Protein AF-A0A4R7T904-F1 (afdb_monomer)

Mean predicted aligned error: 15.88 Å

Solvent-accessible surface area (backbone atoms only — not comparable to full-atom values): 10839 Å² total; per-residue (Å²): 144,83,87,82,83,82,85,79,78,80,78,83,74,77,80,71,80,82,61,86,83,70,67,73,74,55,46,63,63,48,33,49,50,35,42,64,78,40,40,65,62,51,29,49,52,23,39,71,55,37,62,75,86,65,41,71,70,54,36,43,56,48,10,49,54,32,52,70,56,41,67,58,62,68,78,59,37,47,65,64,29,77,80,49,88,47,43,53,61,50,46,52,51,37,25,50,51,46,19,48,52,51,34,50,72,72,47,59,86,82,76,67,96,83,55,71,69,56,56,56,49,52,69,62,50,71,71,74,60,94,82,71,55,81,78,54,92,65,81,78,66,70,71,63,61,59,59,54,55,50,55,54,49,53,53,52,50,53,53,52,50,53,52,52,51,49,52,52,52,51,55,52,54,52,53,59,75,74,106

Organism: NCBI:txid2512212

pLDDT: mean 74.28, std 18.95, range [41.75, 96.19]

Radius of gyration: 29.55 Å; Cα contacts (8 Å, |Δi|>4): 98; chains: 1; bounding box: 54×36×126 Å

Foldseek 3Di:
DDDDDDPPPDDPDPDDDDPPVPLPQQALVQLVVLLVVCVQVLLVLLLVLAQCLCDDVSSLVVSNVLSVPLDDPRVVNSVQSRPPSHSNVSSSVSSNVSSNVVNVVVVPPPDDDPDPPVVVVSVVPPPDPPPDRSPPPDPDDPVVVVVSVVVVVVVVVVVVVVVVVVVVVVVVVVVVVVD

Sequence (179 aa):
MSDTTTLQRPLLTARSPISSADVEAISPADAEAALLANYPDLVRIAYALLPAYVGRHRRVIAAHGVVQRALPDHRRLERLLRGATDARSFVRDRVRQEAIKQAQARTPWWVLPQVWGLRLLAWFAAPDNTSFDPCSLQPVRRTELARRNACGRTVAILVTSLLALGILATLIAEAVNSA

Structure (mmCIF, N/CA/C/O backbone):
data_AF-A0A4R7T904-F1
#
_entry.id   AF-A0A4R7T904-F1
#
loop_
_atom_site.group_PDB
_atom_site.id
_atom_site.type_symbol
_atom_site.label_atom_id
_atom_site.label_alt_id
_atom_site.label_comp_id
_atom_site.label_asym_id
_atom_site.label_entity_id
_atom_site.label_seq_id
_atom_site.pdbx_PDB_ins_code
_atom_site.Cartn_x
_atom_site.Cartn_y
_atom_site.Cartn_z
_atom_site.occupancy
_atom_site.B_iso_or_equiv
_atom_site.auth_seq_id
_atom_site.auth_comp_id
_atom_site.auth_asym_id
_atom_site.auth_atom_id
_atom_site.pdbx_PDB_model_num
ATOM 1 N N . MET A 1 1 ? -19.431 -17.022 70.128 1.00 47.94 1 MET A N 1
ATOM 2 C CA . MET A 1 1 ? -18.475 -17.304 69.042 1.00 47.94 1 MET A CA 1
ATOM 3 C C . MET A 1 1 ? -19.108 -18.352 68.151 1.00 47.94 1 MET A C 1
ATOM 5 O O . MET A 1 1 ? -19.240 -19.480 68.600 1.00 47.94 1 MET A O 1
ATOM 9 N N . SER A 1 2 ? -19.639 -17.897 67.016 1.00 46.56 2 SER A N 1
ATOM 10 C CA . SER A 1 2 ? -19.885 -18.615 65.757 1.00 46.56 2 SER A CA 1
ATOM 11 C C . SER A 1 2 ? -20.908 -17.809 64.969 1.00 46.56 2 SER A C 1
ATOM 13 O O . SER A 1 2 ? -22.113 -17.896 65.192 1.00 46.56 2 SER A O 1
ATOM 15 N N . ASP A 1 3 ? -20.365 -16.970 64.095 1.00 46.69 3 ASP A N 1
ATOM 16 C CA . ASP A 1 3 ? -21.066 -16.246 63.050 1.00 46.69 3 ASP A CA 1
ATOM 17 C C . ASP A 1 3 ? -21.649 -17.234 62.032 1.00 46.69 3 ASP A C 1
ATOM 19 O O . ASP A 1 3 ? -21.020 -18.235 61.682 1.00 46.69 3 ASP A O 1
ATOM 23 N N . THR A 1 4 ? -22.842 -16.969 61.504 1.00 58.16 4 THR A N 1
ATOM 24 C CA . THR A 1 4 ? -23.277 -17.597 60.248 1.00 58.16 4 THR A CA 1
ATOM 25 C C . THR A 1 4 ? -24.011 -16.559 59.418 1.00 58.16 4 THR A C 1
ATOM 27 O O . THR A 1 4 ? -25.199 -16.294 59.579 1.00 58.16 4 THR A O 1
ATOM 30 N N . THR A 1 5 ? -23.218 -15.908 58.576 1.00 55.00 5 THR A N 1
ATOM 31 C CA . THR A 1 5 ? -23.589 -14.843 57.656 1.00 55.00 5 THR A CA 1
ATOM 32 C C . THR A 1 5 ? -24.512 -15.354 56.552 1.00 55.00 5 THR A C 1
ATOM 34 O O . THR A 1 5 ? -24.220 -16.316 55.845 1.00 55.00 5 THR A O 1
ATOM 37 N N . THR A 1 6 ? -25.617 -14.638 56.397 1.00 48.94 6 THR A N 1
ATOM 38 C CA . THR A 1 6 ? -26.616 -14.685 55.333 1.00 48.94 6 THR A CA 1
ATOM 39 C C . THR A 1 6 ? -25.975 -14.598 53.940 1.00 48.94 6 THR A C 1
ATOM 41 O O . THR A 1 6 ? -25.443 -13.555 53.564 1.00 48.94 6 THR A O 1
ATOM 44 N N . LEU A 1 7 ? -26.061 -15.658 53.129 1.00 43.84 7 LEU A N 1
ATOM 45 C CA . LEU A 1 7 ? -25.762 -15.580 51.694 1.00 43.84 7 LEU A CA 1
ATOM 46 C C . LEU A 1 7 ? -27.021 -15.166 50.924 1.00 43.84 7 LEU A C 1
ATOM 48 O O . LEU A 1 7 ? -27.751 -15.987 50.370 1.00 43.84 7 LEU A O 1
ATOM 52 N N . GLN A 1 8 ? -27.260 -13.856 50.894 1.00 54.19 8 GLN A N 1
ATOM 53 C CA . GLN A 1 8 ? -28.214 -13.215 49.995 1.00 54.19 8 GLN A CA 1
ATOM 54 C C . GLN A 1 8 ? -27.617 -13.221 48.578 1.00 54.19 8 GLN A C 1
ATOM 56 O O . GLN A 1 8 ? -26.698 -12.466 48.270 1.00 54.19 8 GLN A O 1
ATOM 61 N N . ARG A 1 9 ? -28.112 -14.111 47.717 1.00 48.56 9 ARG A N 1
ATOM 62 C CA . ARG A 1 9 ? -27.728 -14.224 46.303 1.00 48.56 9 ARG A CA 1
ATOM 63 C C . ARG A 1 9 ? -28.361 -13.053 45.530 1.00 48.56 9 ARG A C 1
ATOM 65 O O . ARG A 1 9 ? -29.590 -13.003 45.466 1.00 48.56 9 ARG A O 1
ATOM 72 N N . PRO A 1 10 ? -27.597 -12.106 44.956 1.00 51.00 10 PRO A N 1
ATOM 73 C CA . PRO A 1 10 ? -28.197 -11.043 44.166 1.00 51.00 10 PRO A CA 1
ATOM 74 C C . PRO A 1 10 ? -28.729 -11.628 42.855 1.00 51.00 10 PRO A C 1
ATOM 76 O O . PRO A 1 10 ? -28.022 -12.323 42.123 1.00 51.00 10 PRO A O 1
ATOM 79 N N . LEU A 1 11 ? -30.014 -11.375 42.607 1.00 54.41 11 LEU A N 1
ATOM 80 C CA . LEU A 1 11 ? -30.714 -11.694 41.370 1.00 54.41 11 LEU A CA 1
ATOM 81 C C . LEU A 1 11 ? -29.981 -11.019 40.204 1.00 54.41 11 LEU A C 1
ATOM 83 O O . LEU A 1 11 ? -29.729 -9.816 40.248 1.00 54.41 11 LEU A O 1
ATOM 87 N N . LEU A 1 12 ? -29.629 -11.798 39.175 1.00 51.41 12 LEU A N 1
ATOM 88 C CA . LEU A 1 12 ? -29.124 -11.273 37.909 1.00 51.41 12 LEU A CA 1
ATOM 89 C C . LEU A 1 12 ? -30.189 -10.341 37.319 1.00 51.41 12 LEU A C 1
ATOM 91 O O . LEU A 1 12 ? -31.166 -10.798 36.725 1.00 51.41 12 LEU A O 1
ATOM 95 N N . THR A 1 13 ? -29.996 -9.035 37.475 1.00 54.75 13 THR A N 1
ATOM 96 C CA . THR A 1 13 ? -30.715 -8.032 36.698 1.00 54.75 13 THR A CA 1
ATOM 97 C C . THR A 1 13 ? -30.444 -8.305 35.224 1.00 54.75 13 THR A C 1
ATOM 99 O O . THR A 1 13 ? -29.292 -8.381 34.789 1.00 54.75 13 THR A O 1
ATOM 102 N 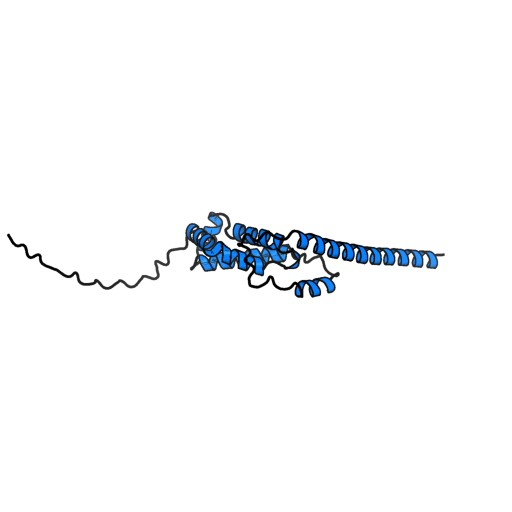N . ALA A 1 14 ? -31.524 -8.503 34.474 1.00 48.72 14 ALA A N 1
ATOM 103 C CA . ALA A 1 14 ? -31.512 -8.674 33.035 1.00 48.72 14 ALA A CA 1
ATOM 104 C C . ALA A 1 14 ? -30.647 -7.588 32.377 1.00 48.72 14 ALA A C 1
ATOM 106 O O . ALA A 1 14 ? -30.812 -6.394 32.622 1.00 48.72 14 ALA A O 1
ATOM 107 N N . ARG A 1 15 ? -29.697 -8.032 31.554 1.00 46.69 15 ARG A N 1
ATOM 108 C CA . ARG A 1 15 ? -28.826 -7.191 30.736 1.00 46.69 15 ARG A CA 1
ATOM 109 C C . ARG A 1 15 ? -29.719 -6.371 29.801 1.00 46.69 15 ARG A C 1
ATOM 111 O O . ARG A 1 15 ? -30.405 -6.952 28.962 1.00 46.69 15 ARG A O 1
ATOM 118 N N . SER A 1 16 ? -29.745 -5.051 29.994 1.00 57.75 16 SER A N 1
ATOM 119 C CA . SER A 1 16 ? -30.453 -4.105 29.125 1.00 57.75 16 SER A CA 1
ATOM 120 C C . SER A 1 16 ? -30.159 -4.384 27.645 1.00 57.75 16 SER A C 1
ATOM 122 O O . SER A 1 16 ? -29.026 -4.760 27.318 1.00 57.75 16 SER A O 1
ATOM 124 N N . PRO A 1 17 ? -31.133 -4.188 26.737 1.00 47.53 17 PRO A N 1
ATOM 125 C CA . PRO A 1 17 ? -30.863 -4.248 25.310 1.00 47.53 17 PRO A CA 1
ATOM 126 C C . PRO A 1 17 ? -29.851 -3.152 24.971 1.00 47.53 17 PRO A C 1
ATOM 128 O O . PRO A 1 17 ? -30.012 -1.999 25.369 1.00 47.53 17 PRO A O 1
ATOM 131 N N . ILE A 1 18 ? -28.781 -3.537 24.282 1.00 47.31 18 ILE A N 1
ATOM 132 C CA . ILE A 1 18 ? -27.741 -2.627 23.811 1.00 47.31 18 ILE A CA 1
ATOM 133 C C . ILE A 1 18 ? -28.436 -1.635 22.874 1.00 47.31 18 ILE A C 1
ATOM 135 O O . ILE A 1 18 ? -28.932 -2.023 21.816 1.00 47.31 18 ILE A O 1
ATOM 139 N N . SER A 1 19 ? -28.551 -0.381 23.309 1.00 46.66 19 SER A N 1
ATOM 140 C CA . SER A 1 19 ? -29.110 0.691 22.497 1.00 46.66 19 SER A CA 1
ATOM 141 C C . SER A 1 19 ? -28.177 0.911 21.314 1.00 46.66 19 SER A C 1
ATOM 143 O O . SER A 1 19 ? -27.005 1.233 21.483 1.00 46.66 19 SER A O 1
ATOM 145 N N . SER A 1 20 ? -28.693 0.769 20.100 1.00 53.19 20 SER A N 1
ATOM 146 C CA . SER A 1 20 ? -27.990 1.043 18.841 1.00 53.19 20 SER A CA 1
ATOM 147 C C . SER A 1 20 ? -27.539 2.509 18.672 1.00 53.19 20 SER A C 1
ATOM 149 O O . SER A 1 20 ? -27.018 2.864 17.619 1.00 53.19 20 SER A O 1
ATOM 151 N N . ALA A 1 21 ? -27.739 3.355 19.690 1.00 48.50 21 ALA A N 1
ATOM 152 C CA . ALA A 1 21 ? -27.234 4.722 19.775 1.00 48.50 21 ALA A CA 1
ATOM 153 C C . ALA A 1 21 ? -25.782 4.820 20.293 1.00 48.50 21 ALA A C 1
ATOM 155 O O . ALA A 1 21 ? -25.152 5.850 20.074 1.00 48.50 21 ALA A O 1
ATOM 156 N N . ASP A 1 22 ? -25.232 3.753 20.889 1.00 44.75 22 ASP A N 1
ATOM 157 C CA . ASP A 1 22 ? -23.840 3.686 21.368 1.00 44.75 22 ASP A CA 1
ATOM 158 C C . ASP A 1 22 ? -22.934 2.921 20.384 1.00 44.75 22 ASP A C 1
ATOM 160 O O . ASP A 1 22 ? -22.075 2.130 20.777 1.00 44.75 22 ASP A O 1
ATOM 164 N N . VAL A 1 23 ? -23.122 3.111 19.073 1.00 56.19 23 VAL A N 1
ATOM 165 C CA . VAL A 1 23 ? -22.041 2.790 18.130 1.00 56.19 23 VAL A CA 1
ATOM 166 C C . VAL A 1 23 ? -20.988 3.867 18.347 1.00 56.19 23 VAL A C 1
ATOM 168 O O . VAL A 1 23 ? -21.070 4.947 17.766 1.00 56.19 23 VAL A O 1
ATOM 171 N N . GLU A 1 24 ? -20.076 3.594 19.279 1.00 62.66 24 GLU A N 1
ATOM 172 C CA . GLU A 1 24 ? -18.965 4.459 19.658 1.00 62.66 24 GLU A CA 1
ATOM 173 C C . GLU A 1 24 ? -18.308 5.012 18.392 1.00 62.66 24 GLU A C 1
ATOM 175 O O . GLU A 1 24 ? -17.774 4.274 17.559 1.00 62.66 24 GLU A O 1
ATOM 180 N N . ALA A 1 25 ? -18.481 6.318 18.183 1.00 73.75 25 ALA A N 1
ATOM 181 C CA . ALA A 1 25 ? -18.014 6.975 16.979 1.00 73.75 25 ALA A CA 1
ATOM 182 C C . ALA A 1 25 ? -16.495 6.817 16.911 1.00 73.75 25 ALA A C 1
ATOM 184 O O . ALA A 1 25 ? -15.787 7.242 17.822 1.00 73.75 25 ALA A O 1
ATOM 185 N N . ILE A 1 26 ? -16.007 6.209 15.830 1.00 85.94 26 ILE A N 1
ATOM 186 C CA . ILE A 1 26 ? -14.591 5.872 15.679 1.00 85.94 26 ILE A CA 1
ATOM 187 C C . ILE A 1 26 ? -13.750 7.134 15.800 1.00 85.94 26 ILE A C 1
ATOM 189 O O . ILE A 1 26 ? -13.874 8.070 15.000 1.00 85.94 26 ILE A O 1
ATOM 193 N N . SER A 1 27 ? -12.854 7.135 16.779 1.00 89.50 27 SER A N 1
ATOM 194 C CA . SER A 1 27 ? -11.921 8.225 16.976 1.00 89.50 27 SER A CA 1
ATOM 195 C C . SER A 1 27 ? -10.730 8.107 16.014 1.00 89.50 27 SER A C 1
ATOM 197 O O . SER A 1 27 ? -10.389 7.023 15.526 1.00 89.50 27 SER A O 1
ATOM 199 N N . PRO A 1 28 ? -10.022 9.213 15.746 1.00 90.81 28 PRO A N 1
ATOM 200 C CA . PRO A 1 28 ? -8.737 9.167 15.054 1.00 90.81 28 PRO A CA 1
ATOM 201 C C . PRO A 1 28 ? -7.720 8.224 15.713 1.00 90.81 28 PRO A C 1
ATOM 203 O O . PRO A 1 28 ? -6.929 7.601 15.006 1.00 90.81 28 PRO A O 1
ATOM 206 N N . ALA A 1 29 ? -7.763 8.095 17.044 1.00 91.12 29 ALA A N 1
ATOM 207 C CA . ALA A 1 29 ? -6.893 7.197 17.797 1.00 91.12 29 ALA A CA 1
ATOM 208 C C . ALA A 1 29 ? -7.222 5.721 17.521 1.00 91.12 29 ALA A C 1
ATOM 210 O O . ALA A 1 29 ? -6.308 4.916 17.366 1.00 91.12 29 ALA A O 1
ATOM 211 N N . ASP A 1 30 ? -8.501 5.374 17.354 1.00 92.50 30 ASP A N 1
ATOM 212 C CA . ASP A 1 30 ? -8.917 4.016 16.980 1.00 92.50 30 ASP A CA 1
ATOM 213 C C . ASP A 1 30 ? -8.443 3.654 15.572 1.00 92.50 30 ASP A C 1
ATOM 215 O O . ASP A 1 30 ? -8.012 2.529 15.319 1.00 92.50 30 ASP A O 1
ATOM 219 N N . ALA A 1 31 ? -8.467 4.617 14.645 1.00 93.62 31 ALA A N 1
ATOM 220 C CA . ALA A 1 31 ? -7.919 4.434 13.304 1.00 93.62 31 ALA A CA 1
ATOM 221 C C . ALA A 1 31 ? -6.390 4.252 13.323 1.00 93.62 31 ALA A C 1
ATOM 223 O O . ALA A 1 31 ? -5.862 3.411 12.593 1.00 93.62 31 ALA A O 1
ATOM 224 N N . GLU A 1 32 ? -5.671 5.002 14.159 1.00 93.50 32 GLU A N 1
ATOM 225 C CA . GLU A 1 32 ? -4.226 4.829 14.343 1.00 93.50 32 GLU A CA 1
ATOM 226 C C . GLU A 1 32 ? -3.899 3.471 14.975 1.00 93.50 32 GLU A C 1
ATOM 228 O O . GLU A 1 32 ? -3.076 2.723 14.442 1.00 93.50 32 GLU A O 1
ATOM 233 N N . ALA A 1 33 ? -4.606 3.100 16.042 1.00 95.06 33 ALA A N 1
ATOM 234 C CA . ALA A 1 33 ? -4.475 1.802 16.689 1.00 95.06 33 ALA A CA 1
ATOM 235 C C . ALA A 1 33 ? -4.768 0.656 15.709 1.00 95.06 33 ALA A C 1
ATOM 237 O O . ALA A 1 33 ? -3.997 -0.302 15.624 1.00 95.06 33 ALA A O 1
ATOM 238 N N . ALA A 1 34 ? -5.828 0.777 14.902 1.00 95.00 34 ALA A N 1
ATOM 239 C CA . ALA A 1 34 ? -6.163 -0.194 13.867 1.00 95.00 34 ALA A CA 1
ATOM 240 C C . ALA A 1 34 ? -5.078 -0.284 12.783 1.00 95.00 34 ALA A C 1
ATOM 242 O O . ALA A 1 34 ? -4.773 -1.388 12.323 1.00 95.00 34 ALA A O 1
ATOM 243 N N . LEU A 1 35 ? -4.462 0.835 12.387 1.00 94.25 35 LEU A N 1
ATOM 244 C CA . LEU A 1 35 ? -3.342 0.824 11.447 1.00 94.25 35 LEU A CA 1
ATOM 245 C C . LEU A 1 35 ? -2.131 0.095 12.027 1.00 94.25 35 LEU A C 1
ATOM 247 O O . LEU A 1 35 ? -1.569 -0.762 11.348 1.00 94.25 35 LEU A O 1
ATOM 251 N N . LEU A 1 36 ? -1.737 0.418 13.260 1.00 95.19 36 LEU A N 1
ATOM 252 C CA . LEU A 1 36 ? -0.570 -0.179 13.914 1.00 95.19 36 LEU A CA 1
ATOM 253 C C . LEU A 1 36 ? -0.770 -1.680 14.143 1.00 95.19 36 LEU A C 1
ATOM 255 O O . LEU A 1 36 ? 0.102 -2.476 13.796 1.00 95.19 36 LEU A O 1
ATOM 259 N N . ALA A 1 37 ? -1.950 -2.077 14.626 1.00 94.94 37 ALA A N 1
ATOM 260 C CA . ALA A 1 37 ? -2.301 -3.476 14.859 1.00 94.94 37 ALA A CA 1
ATOM 261 C C . ALA A 1 37 ? -2.314 -4.318 13.570 1.00 94.94 37 ALA A C 1
ATOM 263 O O . ALA A 1 37 ? -2.056 -5.518 13.615 1.00 94.94 37 ALA A O 1
ATOM 264 N N . ASN A 1 38 ? -2.599 -3.703 12.417 1.00 94.62 38 ASN A N 1
ATOM 265 C CA . ASN A 1 38 ? -2.684 -4.389 11.123 1.00 94.62 38 ASN A CA 1
ATOM 266 C C . ASN A 1 38 ? -1.534 -4.021 10.171 1.00 94.62 38 ASN A C 1
ATOM 268 O O . ASN A 1 38 ? -1.617 -4.301 8.973 1.00 94.62 38 ASN A O 1
ATOM 272 N N . TYR A 1 39 ? -0.464 -3.395 10.669 1.00 94.19 39 TYR A N 1
ATOM 273 C CA . TYR A 1 39 ? 0.576 -2.805 9.825 1.00 94.19 39 TYR A CA 1
ATOM 274 C C . TYR A 1 39 ? 1.176 -3.791 8.804 1.00 94.19 39 TYR A C 1
ATOM 276 O O . TYR A 1 39 ? 1.210 -3.447 7.617 1.00 94.19 39 TYR A O 1
ATOM 284 N N . PRO A 1 40 ? 1.576 -5.028 9.177 1.00 93.19 40 PRO A N 1
ATOM 285 C CA . PRO A 1 40 ? 2.160 -5.967 8.217 1.00 93.19 40 PRO A CA 1
ATOM 286 C C . PRO A 1 4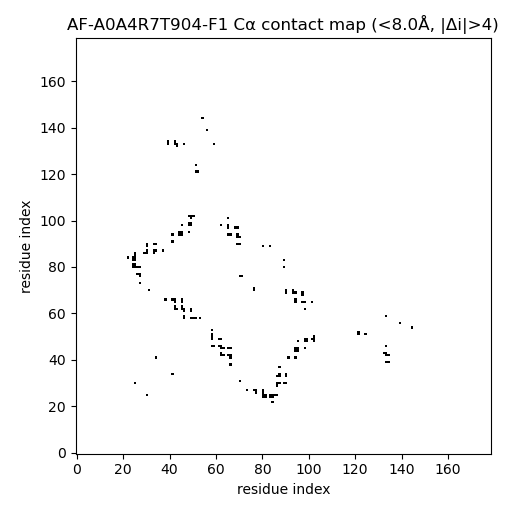0 ? 1.189 -6.371 7.103 1.00 93.19 40 PRO A C 1
ATOM 288 O O . PRO A 1 40 ? 1.551 -6.397 5.924 1.00 93.19 40 PRO A O 1
ATOM 291 N N . ASP A 1 41 ? -0.075 -6.615 7.454 1.00 93.06 41 ASP A N 1
ATOM 292 C CA . ASP A 1 41 ? -1.117 -6.964 6.488 1.00 93.06 41 ASP A CA 1
ATOM 293 C C . ASP A 1 41 ? -1.405 -5.819 5.515 1.00 93.06 41 ASP A C 1
ATOM 295 O O . ASP A 1 41 ? -1.555 -6.041 4.310 1.00 93.06 41 ASP A O 1
ATOM 299 N N . LEU A 1 42 ? -1.433 -4.581 6.012 1.00 95.81 42 LEU A N 1
ATOM 300 C CA . LEU A 1 42 ? -1.634 -3.390 5.190 1.00 95.81 42 LEU A CA 1
ATOM 301 C C . LEU A 1 42 ? -0.463 -3.168 4.224 1.00 95.81 42 LEU A C 1
ATOM 303 O O . LEU A 1 42 ? -0.690 -2.876 3.047 1.00 95.81 42 LEU A O 1
ATOM 307 N N . VAL A 1 43 ? 0.780 -3.367 4.679 1.00 94.62 43 VAL A N 1
ATOM 308 C CA . VAL A 1 43 ? 1.972 -3.294 3.817 1.00 94.62 43 VAL A CA 1
ATOM 309 C C . VAL A 1 43 ? 1.926 -4.383 2.747 1.00 94.62 43 VAL A C 1
ATOM 311 O O . VAL A 1 43 ? 2.206 -4.100 1.581 1.00 94.62 43 VAL A O 1
ATOM 314 N N . ARG A 1 44 ? 1.512 -5.606 3.098 1.00 92.06 44 ARG A N 1
ATOM 315 C CA . ARG A 1 44 ? 1.356 -6.719 2.150 1.00 92.06 44 ARG A CA 1
ATOM 316 C C . ARG A 1 44 ? 0.308 -6.421 1.075 1.00 92.06 44 ARG A C 1
ATOM 318 O O . ARG A 1 44 ? 0.577 -6.642 -0.106 1.00 92.06 44 ARG A O 1
ATOM 325 N N . ILE A 1 45 ? -0.840 -5.850 1.453 1.00 92.00 45 ILE A N 1
ATOM 326 C CA . ILE A 1 45 ? -1.866 -5.391 0.499 1.00 92.00 45 ILE A CA 1
ATOM 327 C C . ILE A 1 45 ? -1.302 -4.296 -0.416 1.00 92.00 45 ILE A C 1
ATOM 329 O O . ILE A 1 45 ? -1.431 -4.388 -1.637 1.00 92.00 45 ILE A O 1
ATOM 333 N N . ALA A 1 46 ? -0.644 -3.277 0.144 1.00 92.56 46 ALA A N 1
ATOM 334 C CA . ALA A 1 46 ? -0.066 -2.186 -0.640 1.00 92.56 46 ALA A CA 1
ATOM 335 C C . ALA A 1 46 ? 1.010 -2.686 -1.619 1.00 92.56 46 ALA A C 1
ATOM 337 O O . ALA A 1 46 ? 1.034 -2.279 -2.779 1.00 92.56 46 ALA A O 1
ATOM 338 N N . TYR A 1 47 ? 1.870 -3.607 -1.179 1.00 90.12 47 TYR A N 1
ATOM 339 C CA . TYR A 1 47 ? 2.903 -4.232 -2.001 1.00 90.12 47 TYR A CA 1
ATOM 340 C C . TYR A 1 47 ? 2.317 -5.026 -3.176 1.00 90.12 47 TYR A C 1
ATOM 342 O O . TYR A 1 47 ? 2.843 -4.942 -4.290 1.00 90.12 47 TYR A O 1
ATOM 350 N N . ALA A 1 48 ? 1.216 -5.749 -2.949 1.00 87.88 48 ALA A N 1
ATOM 351 C CA . ALA A 1 48 ? 0.511 -6.503 -3.985 1.00 87.88 48 ALA A CA 1
ATOM 352 C C . ALA A 1 48 ? -0.160 -5.598 -5.035 1.00 87.88 48 ALA A C 1
ATOM 354 O O . ALA A 1 48 ? -0.229 -5.964 -6.204 1.00 87.88 48 ALA A O 1
ATOM 355 N N . LEU A 1 49 ? -0.618 -4.405 -4.640 1.00 87.56 49 LEU A N 1
ATOM 356 C CA . LEU A 1 49 ? -1.236 -3.427 -5.545 1.00 87.56 49 LEU A CA 1
ATOM 357 C C . LEU A 1 49 ? -0.212 -2.589 -6.333 1.00 87.56 49 LEU A C 1
ATOM 359 O O . LEU A 1 49 ? -0.565 -1.957 -7.329 1.00 87.56 49 LEU A O 1
ATOM 363 N N . LEU A 1 50 ? 1.051 -2.552 -5.897 1.00 85.31 50 LEU A N 1
ATOM 364 C CA . LEU A 1 50 ? 2.101 -1.768 -6.546 1.00 85.31 50 LEU A CA 1
ATOM 365 C C . LEU A 1 50 ? 2.659 -2.477 -7.795 1.00 85.31 50 LEU A C 1
ATOM 367 O O . LEU A 1 50 ? 2.966 -3.669 -7.734 1.00 85.31 50 LEU A O 1
ATOM 371 N N . PRO A 1 51 ? 2.903 -1.751 -8.905 1.00 74.88 51 PRO A N 1
ATOM 372 C CA . PRO A 1 51 ? 3.334 -2.365 -10.157 1.00 74.88 51 PRO A CA 1
ATOM 373 C C . PRO A 1 51 ? 4.684 -3.096 -10.074 1.00 74.88 51 PRO A C 1
ATOM 375 O O . PRO A 1 51 ? 5.657 -2.585 -9.511 1.00 74.88 51 PRO A O 1
ATOM 378 N N . ALA A 1 52 ? 4.777 -4.258 -10.728 1.00 67.38 52 ALA A N 1
ATOM 379 C CA . ALA A 1 52 ? 5.957 -5.130 -10.706 1.00 67.38 52 ALA A CA 1
ATOM 380 C C . ALA A 1 52 ? 7.218 -4.529 -11.369 1.00 67.38 52 ALA A C 1
ATOM 382 O O . ALA A 1 52 ? 8.337 -4.918 -11.026 1.00 67.38 52 ALA A O 1
ATOM 383 N N . TYR A 1 53 ? 7.077 -3.549 -12.272 1.00 62.47 53 TYR A N 1
ATOM 384 C CA . TYR A 1 53 ? 8.209 -2.960 -13.010 1.00 62.47 53 TYR A CA 1
ATOM 385 C C . TYR A 1 53 ? 9.140 -2.090 -12.149 1.00 62.47 53 TYR A C 1
ATOM 387 O O . TYR A 1 53 ? 10.248 -1.770 -12.571 1.00 62.47 53 TYR A O 1
ATOM 395 N N . VAL A 1 54 ? 8.727 -1.711 -10.933 1.00 62.34 54 VAL A N 1
ATOM 396 C CA . VAL A 1 54 ? 9.514 -0.830 -10.049 1.00 62.34 54 VAL A CA 1
ATOM 397 C C . VAL A 1 54 ? 10.654 -1.594 -9.339 1.00 62.34 54 VAL A C 1
ATOM 399 O O . VAL A 1 54 ? 11.560 -0.979 -8.780 1.00 62.34 54 VAL A O 1
ATOM 402 N N . GLY A 1 55 ? 10.667 -2.931 -9.408 1.00 72.25 55 GLY A N 1
ATOM 403 C CA . GLY A 1 55 ? 11.628 -3.793 -8.712 1.00 72.25 55 GLY A CA 1
ATOM 404 C C . GLY A 1 55 ? 11.288 -3.985 -7.225 1.00 72.25 55 GLY A C 1
ATOM 405 O O . GLY A 1 55 ? 10.732 -3.097 -6.578 1.00 72.25 55 GLY A O 1
ATOM 406 N N . ARG A 1 56 ? 11.629 -5.155 -6.665 1.00 78.94 56 ARG A N 1
ATOM 407 C CA . ARG A 1 56 ? 11.208 -5.607 -5.319 1.00 78.94 56 ARG A CA 1
ATOM 408 C C . ARG A 1 56 ? 11.514 -4.600 -4.208 1.00 78.94 56 ARG A C 1
ATOM 410 O O . ARG A 1 56 ? 10.618 -4.192 -3.484 1.00 78.94 56 ARG A O 1
ATOM 417 N N . HIS A 1 57 ? 12.762 -4.144 -4.110 1.00 80.94 57 HIS A N 1
ATOM 418 C CA . HIS A 1 57 ? 13.192 -3.232 -3.043 1.00 80.94 57 HIS A CA 1
ATOM 419 C C . HIS A 1 57 ? 12.444 -1.891 -3.065 1.00 80.94 57 HIS A C 1
ATOM 421 O O . HIS A 1 57 ? 11.963 -1.418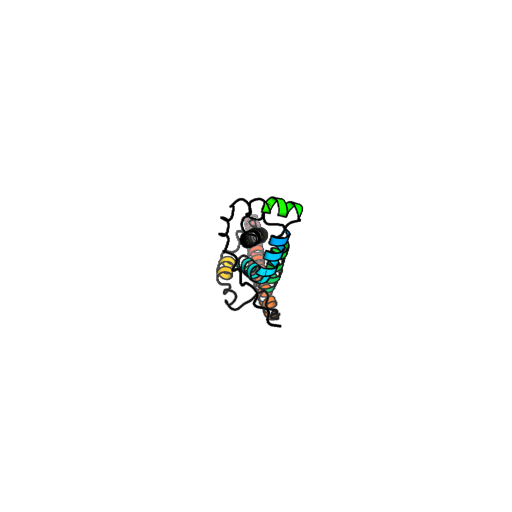 -2.038 1.00 80.94 57 HIS A O 1
ATOM 427 N N . ARG A 1 58 ? 12.277 -1.298 -4.253 1.00 82.25 58 ARG A N 1
ATOM 428 C CA . ARG A 1 58 ? 11.521 -0.050 -4.400 1.00 82.25 58 ARG A CA 1
ATOM 429 C C . ARG A 1 58 ? 10.029 -0.253 -4.144 1.00 82.25 58 ARG A C 1
ATOM 431 O O . ARG A 1 58 ? 9.410 0.651 -3.595 1.00 82.25 58 ARG A O 1
ATOM 438 N N . ARG A 1 59 ? 9.456 -1.410 -4.506 1.00 86.38 59 ARG A N 1
ATOM 439 C CA . ARG A 1 59 ? 8.071 -1.772 -4.153 1.00 86.38 59 ARG A CA 1
ATOM 440 C C . ARG A 1 59 ? 7.884 -1.879 -2.638 1.00 86.38 59 ARG A C 1
ATOM 442 O O . ARG A 1 59 ? 6.884 -1.373 -2.152 1.00 86.38 59 ARG A O 1
ATOM 449 N N . VAL A 1 60 ? 8.840 -2.448 -1.896 1.00 90.31 60 VAL A N 1
ATOM 450 C CA . VAL A 1 60 ? 8.790 -2.517 -0.420 1.00 90.31 60 VAL A CA 1
ATOM 451 C C . VAL A 1 60 ? 8.785 -1.114 0.192 1.00 90.31 60 VAL A C 1
ATOM 453 O O . VAL A 1 60 ? 7.855 -0.767 0.914 1.00 90.31 60 VAL A O 1
ATOM 456 N N . ILE A 1 61 ? 9.749 -0.258 -0.170 1.00 91.25 61 ILE A N 1
ATOM 457 C CA . ILE A 1 61 ? 9.794 1.136 0.316 1.00 91.25 61 ILE A CA 1
ATOM 458 C C . ILE A 1 61 ? 8.511 1.888 -0.064 1.00 91.25 61 ILE A C 1
ATOM 460 O O . ILE A 1 61 ? 7.938 2.617 0.743 1.00 91.25 61 ILE A O 1
ATOM 464 N N . ALA A 1 62 ? 8.031 1.696 -1.294 1.00 90.75 62 ALA A N 1
ATOM 465 C CA . ALA A 1 62 ? 6.797 2.305 -1.765 1.00 90.75 62 ALA A CA 1
ATOM 466 C C . ALA A 1 62 ? 5.566 1.820 -0.988 1.00 90.75 62 ALA A C 1
ATOM 468 O O . ALA A 1 62 ? 4.683 2.639 -0.745 1.00 90.75 62 ALA A O 1
ATOM 469 N N . ALA A 1 63 ? 5.507 0.543 -0.603 1.00 92.75 63 ALA A N 1
ATOM 470 C CA . ALA A 1 63 ? 4.419 -0.034 0.182 1.00 92.75 63 ALA A CA 1
ATOM 471 C C . ALA A 1 63 ? 4.390 0.549 1.599 1.00 92.75 63 ALA A C 1
ATOM 473 O O . ALA A 1 63 ? 3.346 1.038 2.028 1.00 92.75 63 ALA A O 1
ATOM 474 N N . HIS A 1 64 ? 5.541 0.615 2.276 1.00 94.06 64 HIS A N 1
ATOM 475 C CA . HIS A 1 64 ? 5.653 1.305 3.566 1.00 94.06 64 HIS A CA 1
ATOM 476 C C . HIS A 1 64 ? 5.228 2.768 3.457 1.00 94.06 64 HIS A C 1
ATOM 478 O O . HIS A 1 64 ? 4.412 3.233 4.248 1.00 94.06 64 HIS A O 1
ATOM 484 N N . GLY A 1 65 ? 5.699 3.470 2.425 1.00 93.50 65 GLY A N 1
ATOM 485 C CA . GLY A 1 65 ? 5.325 4.859 2.188 1.00 93.50 65 GLY A CA 1
ATOM 486 C C . GLY A 1 65 ? 3.833 5.064 1.898 1.00 93.50 65 GLY A C 1
ATOM 487 O O . GLY A 1 65 ? 3.326 6.145 2.176 1.00 93.50 65 GLY A O 1
ATOM 488 N N . VAL A 1 66 ? 3.128 4.070 1.341 1.00 94.94 66 VAL A N 1
ATOM 489 C CA . VAL A 1 66 ? 1.664 4.115 1.164 1.00 94.94 66 VAL A CA 1
ATOM 490 C C . VAL A 1 66 ? 0.967 3.989 2.513 1.00 94.94 66 VAL A C 1
ATOM 492 O O . VAL A 1 66 ? 0.114 4.815 2.820 1.00 94.94 66 VAL A O 1
ATOM 495 N N . VAL A 1 67 ? 1.348 3.004 3.332 1.00 95.12 67 VAL A N 1
ATOM 496 C CA . VAL A 1 67 ? 0.743 2.799 4.659 1.00 95.12 67 VAL A CA 1
ATOM 497 C C . VAL A 1 67 ? 1.004 4.003 5.565 1.00 95.12 67 VAL A C 1
ATOM 499 O O . VAL A 1 67 ? 0.081 4.504 6.195 1.00 95.12 67 VAL A O 1
ATOM 502 N N . GLN A 1 68 ? 2.219 4.553 5.541 1.00 91.69 68 GLN A N 1
ATOM 503 C CA . GLN A 1 68 ? 2.580 5.765 6.286 1.00 91.69 68 GLN A CA 1
ATOM 504 C C . GLN A 1 68 ? 1.791 7.012 5.851 1.00 91.69 68 GLN A C 1
ATOM 506 O O . GLN A 1 68 ? 1.626 7.929 6.644 1.00 91.69 68 GLN A O 1
ATOM 511 N N . ARG A 1 69 ? 1.297 7.062 4.606 1.00 89.81 69 ARG A N 1
ATOM 512 C CA . ARG A 1 69 ? 0.475 8.170 4.079 1.00 89.81 69 ARG A CA 1
ATOM 513 C C . ARG A 1 69 ? -1.029 7.892 4.123 1.00 89.81 69 ARG A C 1
ATOM 515 O O . ARG A 1 69 ? -1.815 8.734 3.689 1.00 89.81 69 ARG A O 1
ATOM 522 N N . ALA A 1 70 ? -1.439 6.720 4.608 1.00 90.06 70 ALA A N 1
ATOM 523 C CA . ALA A 1 70 ? -2.838 6.310 4.594 1.00 90.06 70 ALA A CA 1
ATOM 524 C C . ALA A 1 70 ? -3.696 7.149 5.551 1.00 90.06 70 ALA A C 1
ATOM 526 O O . ALA A 1 70 ? -4.832 7.494 5.201 1.00 90.06 70 ALA A O 1
ATOM 527 N N . LEU A 1 71 ? -3.132 7.522 6.708 1.00 89.75 71 LEU A N 1
ATOM 528 C CA . LEU A 1 71 ? -3.754 8.438 7.659 1.00 89.75 71 LEU A CA 1
ATOM 529 C C . LEU A 1 71 ? -3.398 9.884 7.282 1.00 89.75 71 LEU A C 1
ATOM 531 O O . LEU A 1 71 ? -2.225 10.259 7.308 1.00 89.75 71 LEU A O 1
ATOM 535 N N . PRO A 1 72 ? -4.387 10.697 6.876 1.00 85.12 72 PRO A N 1
ATOM 536 C CA . PRO A 1 72 ? -4.187 12.122 6.676 1.00 85.12 72 PRO A CA 1
ATOM 537 C C . PRO A 1 72 ? -4.096 12.848 8.025 1.00 85.12 72 PRO A C 1
ATOM 539 O O . PRO A 1 72 ? -4.325 12.257 9.074 1.00 85.12 72 PRO A O 1
ATOM 542 N N . ASP A 1 73 ? -3.829 14.153 7.979 1.00 89.69 73 ASP A N 1
ATOM 543 C CA . ASP A 1 73 ? -3.850 15.010 9.168 1.00 89.69 73 ASP A CA 1
ATOM 544 C C . ASP A 1 73 ? -5.144 14.853 9.999 1.00 89.69 73 ASP A C 1
ATOM 546 O O . ASP A 1 73 ? -6.227 14.615 9.447 1.00 89.69 73 ASP A O 1
ATOM 550 N N . HIS A 1 74 ? -5.031 15.028 11.319 1.00 87.75 74 HIS A N 1
ATOM 551 C CA . HIS A 1 74 ? -6.045 14.676 12.320 1.00 87.75 74 HIS A CA 1
ATOM 552 C C . HIS A 1 74 ? -7.424 15.272 11.999 1.00 87.75 74 HIS A C 1
ATOM 554 O O . HIS A 1 74 ? -8.420 14.554 11.930 1.00 87.75 74 HIS A O 1
ATOM 560 N N . ARG A 1 75 ? -7.483 16.562 11.639 1.00 89.56 75 ARG A N 1
ATOM 561 C CA . ARG A 1 75 ? -8.739 17.256 11.274 1.00 89.56 75 ARG A CA 1
ATOM 562 C C . ARG A 1 75 ? -9.407 16.698 10.016 1.00 89.56 75 ARG A C 1
ATOM 564 O O . ARG A 1 75 ? -10.619 16.811 9.817 1.00 89.56 75 ARG A O 1
ATOM 571 N N . ARG A 1 76 ? -8.616 16.177 9.077 1.00 91.38 76 ARG A N 1
ATOM 572 C CA . ARG A 1 76 ? -9.138 15.532 7.866 1.00 91.38 76 ARG A CA 1
ATOM 573 C C . ARG A 1 76 ? -9.586 14.111 8.179 1.00 91.38 76 ARG A C 1
ATOM 575 O O . ARG A 1 76 ? -10.604 13.693 7.639 1.00 91.38 76 ARG A O 1
ATOM 582 N N . LEU A 1 77 ? -8.856 13.412 9.043 1.00 91.00 77 LEU A N 1
ATOM 583 C CA . LEU A 1 77 ? -9.195 12.071 9.496 1.00 91.00 77 LEU A CA 1
ATOM 584 C C . LEU A 1 77 ? -10.532 12.059 10.250 1.00 91.00 77 LEU A C 1
ATOM 586 O O . LEU A 1 77 ? -11.422 11.322 9.844 1.00 91.00 77 LEU A O 1
ATOM 590 N N . GLU A 1 78 ? -10.737 12.953 11.220 1.00 91.00 78 GLU A N 1
ATOM 591 C CA . GLU A 1 78 ? -12.015 13.096 11.941 1.00 91.00 78 GLU A CA 1
ATOM 592 C C . GLU A 1 78 ? -13.212 13.241 10.993 1.00 91.00 78 GLU A C 1
ATOM 594 O O . GLU A 1 78 ? -14.231 12.579 11.156 1.00 91.00 78 GLU A O 1
ATOM 599 N N . ARG A 1 79 ? -13.096 14.087 9.960 1.00 90.50 79 ARG A N 1
ATOM 600 C CA . ARG A 1 79 ? -14.172 14.276 8.973 1.00 90.50 79 ARG A CA 1
ATOM 601 C C . ARG A 1 79 ? -14.473 13.011 8.177 1.00 90.50 79 ARG A C 1
ATOM 603 O O . ARG A 1 79 ? -15.634 12.772 7.866 1.00 90.50 79 ARG A O 1
ATOM 610 N N . LEU A 1 80 ? -13.448 12.235 7.834 1.00 90.06 80 LEU A N 1
ATOM 611 C CA . LEU A 1 80 ? -13.605 10.982 7.096 1.00 90.06 80 LEU A CA 1
ATOM 612 C C . LEU A 1 80 ? -14.186 9.863 7.974 1.00 90.06 80 LEU A C 1
ATOM 614 O O . LEU A 1 80 ? -14.888 9.001 7.454 1.00 90.06 80 LEU A O 1
ATOM 618 N N . LEU A 1 81 ? -13.926 9.895 9.283 1.00 90.50 81 LEU A N 1
ATOM 619 C CA . LEU A 1 81 ? -14.397 8.890 10.238 1.00 90.50 81 LEU A CA 1
ATOM 620 C C . LEU A 1 81 ? -15.862 9.064 10.659 1.00 90.50 81 LEU A C 1
ATOM 622 O O . LEU A 1 81 ? -16.467 8.098 11.101 1.00 90.50 81 LEU A O 1
ATOM 626 N N . ARG A 1 82 ? -16.479 10.238 10.456 1.00 86.31 82 ARG A N 1
ATOM 627 C CA . ARG A 1 82 ? -17.890 10.499 10.831 1.00 86.31 82 ARG A CA 1
ATOM 628 C C . ARG A 1 82 ? -18.917 9.532 10.227 1.00 86.31 82 ARG A C 1
ATOM 630 O O . ARG A 1 82 ? -20.027 9.457 10.734 1.00 86.31 82 ARG A O 1
ATOM 637 N N . GLY A 1 83 ? -18.573 8.838 9.142 1.00 82.69 83 GLY A N 1
ATOM 638 C CA . GLY A 1 83 ? -19.409 7.799 8.528 1.00 82.69 83 GLY A CA 1
ATOM 639 C C . GLY A 1 8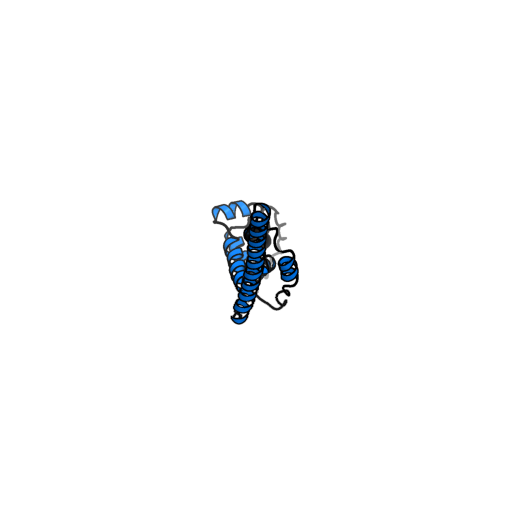3 ? -18.799 6.397 8.586 1.00 82.69 83 GLY A C 1
ATOM 640 O O . GLY A 1 83 ? -19.324 5.484 7.954 1.00 82.69 83 GLY A O 1
ATOM 641 N N . ALA A 1 84 ? -17.671 6.226 9.278 1.00 86.94 84 ALA A N 1
ATOM 642 C CA . ALA A 1 84 ? -17.021 4.936 9.427 1.00 86.94 84 ALA A CA 1
ATOM 643 C C . ALA A 1 84 ? -17.683 4.150 10.565 1.00 86.94 84 ALA A C 1
ATOM 645 O O . ALA A 1 84 ? -17.994 4.699 11.617 1.00 86.94 84 ALA A O 1
ATOM 646 N N . THR A 1 85 ? -17.876 2.854 10.341 1.00 86.19 85 THR A N 1
ATOM 647 C CA . THR A 1 85 ? -18.440 1.910 11.322 1.00 86.19 85 THR A CA 1
ATOM 648 C C . THR A 1 85 ? -17.398 0.952 11.883 1.00 86.19 85 THR A C 1
ATOM 650 O O . THR A 1 85 ? -17.573 0.452 12.987 1.00 86.19 85 THR A O 1
ATOM 653 N N . ASP A 1 86 ? -16.293 0.727 11.164 1.00 91.06 86 ASP A N 1
ATOM 654 C CA . ASP A 1 86 ? -15.146 -0.037 11.658 1.00 91.06 86 ASP A CA 1
ATOM 655 C C . ASP A 1 86 ? -13.812 0.623 11.254 1.00 91.06 86 ASP A C 1
ATOM 657 O O . ASP A 1 86 ? -13.573 0.947 10.086 1.00 91.06 86 ASP A O 1
ATOM 661 N N . ALA A 1 87 ? -12.922 0.811 12.232 1.00 91.44 87 ALA A N 1
ATOM 662 C CA . ALA A 1 87 ? -11.626 1.457 12.042 1.00 91.44 87 ALA A CA 1
ATOM 663 C C . ALA A 1 87 ? -10.710 0.627 11.131 1.00 91.44 87 ALA A C 1
ATOM 665 O O . ALA A 1 87 ? -9.965 1.172 10.311 1.00 91.44 87 ALA A O 1
ATOM 666 N N . ARG A 1 88 ? -10.789 -0.706 11.225 1.00 92.62 88 ARG A N 1
ATOM 667 C CA . ARG A 1 88 ? -9.946 -1.613 10.441 1.00 92.62 88 ARG A CA 1
ATOM 668 C C . ARG A 1 88 ? -10.304 -1.568 8.960 1.00 92.62 88 ARG A C 1
ATOM 670 O O . ARG A 1 88 ? -9.411 -1.425 8.121 1.00 92.62 88 ARG A O 1
ATOM 677 N N . SER A 1 89 ? -11.586 -1.705 8.631 1.00 94.38 89 SER A N 1
ATOM 678 C CA . SER A 1 89 ? -12.082 -1.605 7.255 1.00 94.38 89 SER A CA 1
ATOM 679 C C . SER A 1 89 ? -11.780 -0.234 6.653 1.00 94.38 89 SER A C 1
ATOM 681 O O . SER A 1 89 ? -11.240 -0.173 5.547 1.00 94.38 89 SER A O 1
ATOM 683 N N . PHE A 1 90 ? -11.982 0.845 7.417 1.00 94.56 90 PHE A N 1
ATOM 684 C CA . PHE A 1 90 ? -11.635 2.200 6.996 1.00 94.56 90 PHE A CA 1
ATOM 685 C C . PHE A 1 90 ? -10.153 2.332 6.610 1.00 94.56 90 PHE A C 1
ATOM 687 O O . PHE A 1 90 ? -9.831 2.778 5.504 1.00 94.56 90 PHE A O 1
ATOM 694 N N . VAL A 1 91 ? -9.230 1.911 7.485 1.00 95.06 91 VAL A N 1
ATOM 695 C CA . VAL A 1 91 ? -7.785 1.992 7.209 1.00 95.06 91 VAL A CA 1
ATOM 696 C C . VAL A 1 91 ? -7.407 1.126 6.007 1.00 95.06 91 VAL A C 1
ATOM 698 O O . VAL A 1 91 ? -6.631 1.560 5.150 1.00 95.06 91 VAL A O 1
ATOM 701 N N . ARG A 1 92 ? -7.973 -0.082 5.900 1.00 95.62 92 ARG A N 1
ATOM 702 C CA . ARG A 1 92 ? -7.719 -0.996 4.779 1.00 95.62 92 ARG A CA 1
ATOM 703 C C . ARG A 1 92 ? -8.130 -0.385 3.439 1.00 95.62 92 ARG A C 1
ATOM 705 O O . ARG A 1 92 ? -7.355 -0.447 2.481 1.00 95.62 92 ARG A O 1
ATOM 712 N N . ASP A 1 93 ? -9.305 0.233 3.375 1.00 94.94 93 ASP A N 1
ATOM 713 C CA . ASP A 1 93 ? -9.801 0.880 2.160 1.00 94.94 93 ASP A CA 1
ATOM 714 C C . ASP A 1 93 ? -8.982 2.119 1.799 1.00 94.94 93 ASP A C 1
ATOM 716 O O . ASP A 1 93 ? -8.647 2.321 0.628 1.00 94.94 93 ASP A O 1
ATOM 720 N N . ARG A 1 94 ? -8.561 2.906 2.795 1.00 93.94 94 ARG A N 1
ATOM 721 C CA . ARG A 1 94 ? -7.658 4.046 2.582 1.00 93.94 94 ARG A CA 1
ATOM 722 C C . ARG A 1 94 ? -6.309 3.605 2.022 1.00 93.94 94 ARG A C 1
ATOM 724 O O . ARG A 1 94 ? -5.866 4.172 1.024 1.00 93.94 94 ARG A O 1
ATOM 731 N N . VAL A 1 95 ? -5.686 2.567 2.585 1.00 96.19 95 VAL A N 1
ATOM 732 C CA . VAL A 1 95 ? -4.430 1.996 2.061 1.00 96.19 95 VAL A CA 1
ATOM 733 C C . VAL A 1 95 ? -4.609 1.515 0.623 1.00 96.19 95 VAL A C 1
ATOM 735 O O . VAL A 1 95 ? -3.769 1.802 -0.229 1.00 96.19 95 VAL A O 1
ATOM 738 N N . ARG A 1 96 ? -5.720 0.833 0.321 1.00 94.88 96 ARG A N 1
ATOM 739 C CA . ARG A 1 96 ? -6.038 0.377 -1.039 1.00 94.88 96 ARG A CA 1
ATOM 740 C C . ARG A 1 96 ? -6.150 1.545 -2.018 1.00 94.88 96 ARG A C 1
ATOM 742 O O . ARG A 1 96 ? -5.552 1.494 -3.092 1.00 94.88 96 ARG A O 1
ATOM 749 N N . GLN A 1 97 ? -6.893 2.590 -1.659 1.00 93.69 97 GLN A N 1
ATOM 750 C CA . GLN A 1 97 ? -7.068 3.778 -2.496 1.00 93.69 97 GLN A CA 1
ATOM 751 C C . GLN A 1 97 ? -5.738 4.500 -2.744 1.00 93.69 97 GLN A C 1
ATOM 753 O O . GLN A 1 97 ? -5.422 4.817 -3.891 1.00 93.69 97 GLN A O 1
ATOM 758 N N . GLU A 1 98 ? -4.930 4.719 -1.703 1.00 93.56 98 GLU A N 1
ATOM 759 C CA . GLU A 1 98 ? -3.620 5.369 -1.842 1.00 93.56 98 GLU A CA 1
ATOM 760 C C . GLU A 1 98 ? -2.633 4.503 -2.644 1.00 93.56 98 GLU A C 1
ATOM 762 O O . GLU A 1 98 ? -1.876 5.031 -3.462 1.00 93.56 98 GLU A O 1
ATOM 767 N N . ALA A 1 99 ? -2.676 3.174 -2.491 1.00 91.81 99 ALA A N 1
ATOM 768 C CA . ALA A 1 99 ? -1.873 2.254 -3.295 1.00 91.81 99 ALA A CA 1
ATOM 769 C C . ALA A 1 99 ? -2.232 2.345 -4.785 1.00 91.81 99 ALA A C 1
ATOM 771 O O . ALA A 1 99 ? -1.335 2.485 -5.617 1.00 91.81 99 ALA A O 1
ATOM 772 N N . ILE A 1 100 ? -3.529 2.326 -5.123 1.00 89.25 100 ILE A N 1
ATOM 773 C CA . ILE A 1 100 ? -4.015 2.454 -6.508 1.00 89.25 100 ILE A CA 1
ATOM 774 C C . ILE A 1 100 ? -3.637 3.819 -7.082 1.00 89.25 100 ILE A C 1
ATOM 776 O O . ILE A 1 100 ? -3.091 3.891 -8.182 1.00 89.25 100 ILE A O 1
ATOM 780 N N . LYS A 1 101 ? -3.857 4.898 -6.325 1.00 88.75 101 LYS A N 1
ATOM 781 C CA . LYS A 1 101 ? -3.494 6.258 -6.738 1.00 88.75 101 LYS A CA 1
ATOM 782 C C . LYS A 1 101 ? -1.997 6.370 -7.028 1.00 88.75 101 LYS A C 1
ATOM 784 O O . LYS A 1 101 ? -1.597 6.935 -8.043 1.00 88.75 101 LYS A O 1
ATOM 789 N N . GLN A 1 102 ? -1.159 5.797 -6.166 1.00 86.12 102 GLN A N 1
ATOM 790 C CA . GLN A 1 102 ? 0.287 5.782 -6.363 1.00 86.12 102 GLN A CA 1
ATOM 791 C C . GLN A 1 102 ? 0.708 4.890 -7.539 1.00 86.12 102 GLN A C 1
ATOM 793 O O . GLN A 1 102 ? 1.630 5.251 -8.272 1.00 86.12 102 GLN A O 1
ATOM 798 N N . ALA A 1 103 ? 0.048 3.747 -7.739 1.00 81.25 103 ALA A N 1
ATOM 799 C CA . ALA A 1 103 ? 0.281 2.869 -8.881 1.00 81.25 103 ALA A CA 1
ATOM 800 C C . ALA A 1 103 ? -0.041 3.583 -10.202 1.00 81.25 103 ALA A C 1
ATOM 802 O O . ALA A 1 103 ? 0.774 3.555 -11.122 1.00 81.25 103 ALA A O 1
ATOM 803 N N . GLN A 1 104 ? -1.169 4.293 -10.267 1.00 78.06 104 GLN A N 1
ATOM 804 C CA . GLN A 1 104 ? -1.569 5.097 -11.423 1.00 78.06 104 GLN A CA 1
ATOM 805 C C . GLN A 1 104 ? -0.612 6.265 -11.668 1.00 78.06 104 GLN A C 1
ATOM 807 O O . GLN A 1 104 ? -0.157 6.437 -12.789 1.00 78.06 104 GLN A O 1
ATOM 812 N N . ALA A 1 105 ? -0.218 7.012 -10.632 1.00 74.44 105 ALA A N 1
ATOM 813 C CA . ALA A 1 105 ? 0.728 8.122 -10.781 1.00 74.44 105 ALA A CA 1
ATOM 814 C C . ALA A 1 105 ? 2.105 7.671 -11.298 1.00 74.44 105 ALA A C 1
ATOM 816 O O . ALA A 1 105 ? 2.790 8.410 -12.000 1.00 74.44 105 ALA A O 1
ATOM 817 N N . ARG A 1 106 ? 2.523 6.447 -10.954 1.00 67.88 106 ARG A N 1
ATOM 818 C CA . ARG A 1 106 ? 3.760 5.849 -11.472 1.00 67.88 106 ARG A CA 1
ATOM 819 C C . ARG A 1 106 ? 3.590 5.183 -12.829 1.00 67.88 106 ARG A C 1
ATOM 821 O O . ARG A 1 106 ? 4.611 4.832 -13.421 1.00 67.88 106 ARG A O 1
ATOM 828 N N . THR A 1 107 ? 2.354 4.986 -13.286 1.00 60.16 107 THR A N 1
ATOM 829 C CA . THR A 1 107 ? 2.014 4.437 -14.599 1.00 60.16 107 THR A CA 1
ATOM 830 C C . THR A 1 107 ? 1.878 5.618 -15.552 1.00 60.16 107 THR A C 1
ATOM 832 O O . THR A 1 107 ? 0.850 6.293 -15.556 1.00 60.16 107 THR A O 1
ATOM 835 N N . PRO A 1 108 ? 2.916 5.942 -16.330 1.00 54.53 108 PRO A N 1
ATOM 836 C CA . PRO A 1 108 ? 2.904 7.168 -17.092 1.00 54.53 108 PRO A CA 1
ATOM 837 C C . PRO A 1 108 ? 2.014 6.956 -18.319 1.00 54.53 108 PRO A C 1
ATOM 839 O O . PRO A 1 108 ? 2.399 6.318 -19.292 1.00 54.53 108 PRO A O 1
ATOM 842 N N . TRP A 1 109 ? 0.792 7.474 -18.242 1.00 55.03 109 TRP A N 1
ATOM 843 C CA . TRP A 1 109 ? -0.231 7.389 -19.288 1.00 55.03 109 TRP A CA 1
ATOM 844 C C . TRP A 1 109 ? 0.187 8.022 -20.627 1.00 55.03 109 TRP A C 1
ATOM 846 O O . TRP A 1 109 ? -0.410 7.712 -21.651 1.00 55.03 109 TRP A O 1
ATOM 856 N N . TRP A 1 110 ? 1.230 8.861 -20.630 1.00 54.28 110 TRP A N 1
ATOM 857 C CA . TRP A 1 110 ? 1.791 9.516 -21.820 1.00 54.28 110 TRP A CA 1
ATOM 858 C C . TRP A 1 110 ? 2.945 8.784 -22.497 1.00 54.28 110 TRP A C 1
ATOM 860 O O . TRP A 1 110 ? 3.308 9.135 -23.615 1.00 54.28 110 TRP A O 1
ATOM 870 N N . VAL A 1 111 ? 3.522 7.760 -21.871 1.00 52.69 111 VAL A N 1
ATOM 871 C CA . VAL A 1 111 ? 4.438 6.863 -22.584 1.00 52.69 111 VAL A CA 1
ATOM 872 C C . VAL A 1 111 ? 3.645 5.648 -22.995 1.00 52.69 111 VAL A C 1
ATOM 874 O O . VAL A 1 111 ? 3.575 4.684 -22.245 1.00 52.69 111 VAL A O 1
ATOM 877 N N . LEU A 1 112 ? 3.060 5.725 -24.189 1.00 47.97 112 LEU A N 1
ATOM 878 C CA . LEU A 1 112 ? 2.989 4.648 -25.178 1.00 47.97 112 LEU A CA 1
ATOM 879 C C . LEU A 1 112 ? 2.749 5.318 -26.555 1.00 47.97 112 LEU A C 1
ATOM 881 O O . LEU A 1 112 ? 1.859 6.156 -26.664 1.00 47.97 112 LEU A O 1
ATOM 885 N N . PRO A 1 113 ? 3.557 4.976 -27.580 1.00 48.22 113 PRO A N 1
ATOM 886 C CA . PRO A 1 113 ? 3.401 3.650 -28.160 1.00 48.22 113 PRO A CA 1
ATOM 887 C C . PRO A 1 113 ? 4.733 2.920 -28.379 1.00 48.22 113 PRO A C 1
ATOM 889 O O . PRO A 1 113 ? 5.109 2.677 -29.512 1.00 48.22 113 PRO A O 1
ATOM 892 N N . GLN A 1 114 ? 5.457 2.517 -27.329 1.00 53.31 114 GLN A N 1
ATOM 893 C CA . GLN A 1 114 ? 6.603 1.603 -27.491 1.00 53.31 114 GLN A CA 1
ATOM 894 C C . GLN A 1 114 ? 6.829 0.706 -26.266 1.00 53.31 114 GLN A C 1
ATOM 896 O O . GLN A 1 114 ? 7.791 0.910 -25.547 1.00 53.31 114 GLN A O 1
ATOM 901 N N . VAL A 1 115 ? 5.941 -0.268 -26.009 1.00 45.38 115 VAL A N 1
ATOM 902 C CA . VAL A 1 115 ? 6.287 -1.610 -25.476 1.00 45.38 115 VAL A CA 1
ATOM 903 C C . VAL A 1 115 ? 5.041 -2.474 -25.257 1.00 45.38 115 VAL A C 1
ATOM 905 O O . VAL A 1 115 ? 4.533 -2.623 -24.146 1.00 45.38 115 VAL A O 1
ATOM 908 N N . TRP A 1 116 ? 4.603 -3.158 -26.311 1.00 52.34 116 TRP A N 1
ATOM 909 C CA . TRP A 1 116 ? 3.956 -4.460 -26.118 1.00 52.34 116 TRP A CA 1
ATOM 910 C C . TRP A 1 116 ? 4.963 -5.483 -25.545 1.00 52.34 116 TRP A C 1
ATOM 912 O O . TRP A 1 116 ? 4.599 -6.307 -24.712 1.00 52.34 116 TRP A O 1
ATOM 922 N N . GLY A 1 117 ? 6.258 -5.350 -25.870 1.00 49.72 117 GLY A N 1
ATOM 923 C CA . GLY A 1 117 ? 7.320 -6.279 -25.454 1.00 49.72 117 GLY A CA 1
ATOM 924 C C . GLY A 1 117 ? 7.685 -6.285 -23.959 1.00 49.72 117 GLY A C 1
ATOM 925 O O . GLY A 1 117 ? 7.916 -7.353 -23.403 1.00 49.72 117 GLY A O 1
ATOM 926 N N . LEU A 1 118 ? 7.680 -5.138 -23.261 1.00 50.56 118 LEU A N 1
ATOM 927 C CA . LEU A 1 118 ? 7.902 -5.103 -21.799 1.00 50.56 118 LEU A CA 1
ATOM 928 C C . LEU A 1 118 ? 6.612 -5.302 -20.992 1.00 50.56 118 LEU A C 1
ATOM 930 O O . LEU A 1 118 ? 6.689 -5.744 -19.848 1.00 50.56 118 LEU A O 1
ATOM 934 N N . ARG A 1 119 ? 5.428 -5.022 -21.561 1.00 52.31 119 ARG A N 1
ATOM 935 C CA . ARG A 1 119 ? 4.141 -5.343 -20.913 1.00 52.31 119 ARG A CA 1
ATOM 936 C C . ARG A 1 119 ? 3.861 -6.845 -20.920 1.00 52.31 119 ARG A C 1
ATOM 938 O O . ARG A 1 119 ? 3.354 -7.350 -19.925 1.00 52.31 119 ARG A O 1
ATOM 945 N N . LEU A 1 120 ? 4.281 -7.556 -21.970 1.00 47.81 120 LEU A N 1
ATOM 946 C CA . LEU A 1 120 ? 4.272 -9.021 -21.995 1.00 47.81 120 LEU A CA 1
ATOM 947 C C . LEU A 1 120 ? 5.249 -9.608 -20.965 1.00 47.81 120 LEU A C 1
ATOM 949 O O . LEU A 1 120 ? 4.882 -10.515 -20.230 1.00 47.81 120 LEU A O 1
ATOM 953 N N . LEU A 1 121 ? 6.462 -9.058 -20.823 1.00 48.75 121 LEU A N 1
ATOM 954 C CA . LEU A 1 121 ? 7.438 -9.603 -19.867 1.00 48.75 121 LEU A CA 1
ATOM 955 C C . LEU A 1 121 ? 7.189 -9.213 -18.402 1.00 48.75 121 LEU A C 1
ATOM 957 O O . LEU A 1 121 ? 7.538 -9.976 -17.506 1.00 48.75 121 LEU A O 1
ATOM 961 N N . ALA A 1 122 ? 6.589 -8.050 -18.133 1.00 51.53 122 ALA A N 1
ATOM 962 C CA . ALA A 1 122 ? 6.176 -7.668 -16.782 1.00 51.53 122 ALA A CA 1
ATOM 963 C C . ALA A 1 122 ? 4.982 -8.500 -16.287 1.00 51.53 122 ALA A C 1
ATOM 965 O O . ALA A 1 122 ? 4.866 -8.717 -15.085 1.00 51.53 122 ALA A O 1
ATOM 966 N N . TRP A 1 123 ? 4.143 -9.004 -17.199 1.00 46.56 123 TRP A N 1
ATOM 967 C CA . TRP A 1 123 ? 3.130 -10.016 -16.893 1.00 46.56 123 TRP A CA 1
ATOM 968 C C . TRP A 1 123 ? 3.763 -11.361 -16.493 1.00 46.56 123 TRP A C 1
ATOM 970 O O . TRP A 1 123 ? 3.262 -12.028 -15.595 1.00 46.56 123 TRP A O 1
ATOM 980 N N . PHE A 1 124 ? 4.912 -11.721 -17.083 1.00 41.75 124 PHE A N 1
ATOM 981 C CA . PHE A 1 124 ? 5.726 -12.876 -16.671 1.00 41.75 124 PHE A CA 1
ATOM 982 C C . PHE A 1 124 ? 6.691 -12.586 -15.515 1.00 41.75 124 PHE A C 1
ATOM 984 O O . PHE A 1 124 ? 7.512 -13.446 -15.186 1.00 41.75 124 PHE A O 1
ATOM 991 N N . ALA A 1 125 ? 6.644 -11.400 -14.889 1.00 50.97 125 ALA A N 1
ATOM 992 C CA . ALA A 1 125 ? 7.374 -11.193 -13.647 1.00 50.97 125 ALA A CA 1
ATOM 993 C C . ALA A 1 125 ? 6.799 -12.184 -12.637 1.00 50.97 125 ALA A C 1
ATOM 995 O O . ALA A 1 125 ? 5.687 -11.986 -12.152 1.00 50.97 125 ALA A O 1
ATOM 996 N N . ALA A 1 126 ? 7.543 -13.272 -12.403 1.00 52.38 126 ALA A N 1
ATOM 997 C CA . ALA A 1 126 ? 7.115 -14.343 -11.525 1.00 52.38 126 ALA A CA 1
ATOM 998 C C . ALA A 1 126 ? 6.623 -13.700 -10.229 1.00 52.38 126 ALA A C 1
ATOM 1000 O O . ALA A 1 126 ? 7.346 -12.846 -9.689 1.00 52.38 126 ALA A O 1
ATOM 1001 N N . PRO A 1 127 ? 5.394 -14.024 -9.788 1.00 55.53 127 PRO A N 1
ATOM 1002 C CA . PRO A 1 127 ? 4.878 -13.474 -8.556 1.00 55.53 127 PRO A CA 1
ATOM 1003 C C . PRO A 1 127 ? 5.940 -13.691 -7.493 1.00 55.53 127 PRO A C 1
ATOM 1005 O O . PRO A 1 127 ? 6.597 -14.738 -7.448 1.00 55.53 127 PRO A O 1
ATOM 1008 N N . ASP A 1 128 ? 6.139 -12.656 -6.686 1.00 61.34 128 ASP A N 1
ATOM 1009 C CA . ASP A 1 128 ? 6.910 -12.779 -5.462 1.00 61.34 128 ASP A CA 1
ATOM 1010 C C . ASP A 1 128 ? 6.446 -14.088 -4.810 1.00 61.34 128 ASP A C 1
ATOM 1012 O O . ASP A 1 128 ? 5.236 -14.296 -4.684 1.00 61.34 128 ASP A O 1
ATOM 1016 N N . ASN A 1 129 ? 7.369 -15.015 -4.530 1.00 53.62 129 ASN A N 1
ATOM 1017 C CA . ASN A 1 129 ? 6.999 -16.303 -3.952 1.00 53.62 129 ASN A CA 1
ATOM 1018 C C . ASN A 1 129 ? 6.034 -16.040 -2.789 1.00 53.62 129 ASN A C 1
ATOM 1020 O O . ASN A 1 129 ? 6.277 -15.136 -1.999 1.00 53.62 129 ASN A O 1
ATOM 1024 N N . THR A 1 130 ? 4.928 -16.774 -2.683 1.00 57.41 130 THR A N 1
ATOM 1025 C CA . THR A 1 130 ? 3.862 -16.521 -1.688 1.00 57.41 130 THR A CA 1
ATOM 1026 C C . THR A 1 130 ? 4.354 -16.528 -0.232 1.00 57.41 130 THR A C 1
ATOM 1028 O O . THR A 1 130 ? 3.635 -16.097 0.661 1.00 57.41 130 THR A O 1
ATOM 1031 N N . SER A 1 131 ? 5.597 -16.965 -0.003 1.00 67.62 131 SER A N 1
ATOM 1032 C CA . SER A 1 131 ? 6.346 -16.877 1.252 1.00 67.62 131 SER A CA 1
ATOM 1033 C C . SER A 1 131 ? 7.010 -15.514 1.520 1.00 67.62 131 SER A C 1
ATOM 1035 O O . SER A 1 131 ? 7.557 -15.327 2.607 1.00 67.62 131 SER A O 1
ATOM 1037 N N . PHE A 1 132 ? 7.056 -14.582 0.564 1.00 70.75 132 PHE A N 1
ATOM 1038 C CA . PHE A 1 132 ? 7.706 -13.293 0.770 1.00 70.75 132 PHE A CA 1
ATOM 1039 C C . PHE A 1 132 ? 6.864 -12.392 1.663 1.00 70.75 132 PHE A C 1
ATOM 1041 O O . PHE A 1 132 ? 5.795 -11.926 1.270 1.00 70.75 132 PHE A O 1
ATOM 1048 N N . ASP A 1 133 ? 7.418 -12.079 2.827 1.00 81.19 133 ASP A N 1
ATOM 1049 C CA . ASP A 1 133 ? 6.891 -11.063 3.719 1.00 81.19 133 ASP A CA 1
ATOM 1050 C C . ASP A 1 133 ? 7.680 -9.748 3.542 1.00 81.19 133 ASP A C 1
ATOM 1052 O O . ASP A 1 133 ? 8.883 -9.723 3.823 1.00 81.19 133 ASP A O 1
ATOM 1056 N N . PRO A 1 134 ? 7.045 -8.650 3.085 1.00 80.62 134 PRO A N 1
ATOM 1057 C CA . PRO A 1 134 ? 7.703 -7.352 2.940 1.00 80.62 134 PRO A CA 1
ATOM 1058 C C . PRO A 1 134 ? 8.150 -6.738 4.275 1.00 80.62 134 PRO A C 1
ATOM 1060 O O . PRO A 1 134 ? 9.042 -5.891 4.262 1.00 80.62 134 PRO A O 1
ATOM 1063 N N . CYS A 1 135 ? 7.555 -7.146 5.400 1.00 82.75 135 CYS A N 1
ATOM 1064 C CA . CYS A 1 135 ? 7.938 -6.698 6.738 1.00 82.75 135 CYS A CA 1
ATOM 1065 C C . CYS A 1 135 ? 9.069 -7.535 7.343 1.00 82.75 135 CYS A C 1
ATOM 1067 O O . CYS A 1 135 ? 9.747 -7.068 8.260 1.00 82.75 135 CYS A O 1
ATOM 1069 N N . SER A 1 136 ? 9.319 -8.737 6.818 1.00 78.44 136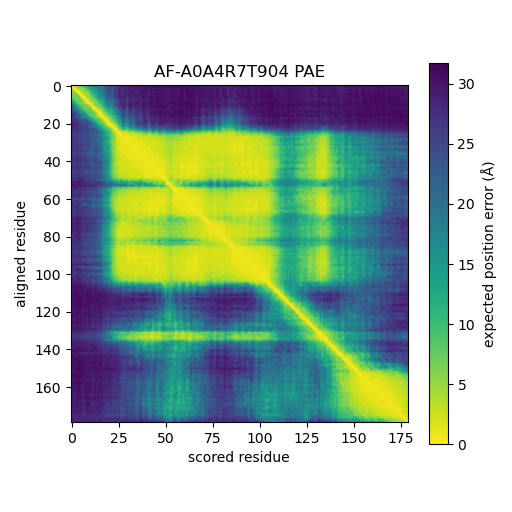 SER A N 1
ATOM 1070 C CA . SER A 1 136 ? 10.482 -9.522 7.214 1.00 78.44 136 SER A CA 1
ATOM 1071 C C . SER A 1 136 ? 11.758 -8.823 6.736 1.00 78.44 136 SER A C 1
ATOM 1073 O O . SER A 1 136 ? 11.910 -8.495 5.556 1.00 78.44 136 SER A O 1
ATOM 1075 N N . LEU A 1 137 ? 12.694 -8.583 7.659 1.00 55.19 137 LEU A N 1
ATOM 1076 C CA . LEU A 1 137 ? 14.022 -8.039 7.365 1.00 55.19 137 LEU A CA 1
ATOM 1077 C C . LEU A 1 137 ? 14.869 -9.098 6.646 1.00 55.19 137 LEU A C 1
ATOM 1079 O O . LEU A 1 137 ? 15.852 -9.611 7.172 1.00 55.19 137 LEU A O 1
ATOM 1083 N N . GLN A 1 138 ? 14.476 -9.464 5.430 1.00 60.59 138 GLN A N 1
ATOM 1084 C CA . GLN A 1 138 ? 15.311 -10.268 4.558 1.00 60.59 138 GLN A CA 1
ATOM 1085 C C . GLN A 1 138 ? 16.275 -9.328 3.828 1.00 60.59 138 GLN A C 1
ATOM 1087 O O . GLN A 1 138 ? 15.828 -8.403 3.139 1.00 60.59 138 GLN A O 1
ATOM 1092 N N . PRO A 1 139 ? 17.598 -9.536 3.939 1.00 52.62 139 PRO A N 1
ATOM 1093 C CA . PRO A 1 139 ? 18.552 -8.747 3.185 1.00 52.62 139 PRO A CA 1
ATOM 1094 C C . PRO A 1 139 ? 18.289 -8.946 1.690 1.00 52.62 139 PRO A C 1
ATOM 1096 O O . PRO A 1 139 ? 18.438 -10.036 1.135 1.00 52.62 139 PRO A O 1
ATOM 1099 N N . VAL A 1 140 ? 17.878 -7.868 1.022 1.00 55.44 140 VAL A N 1
ATOM 1100 C CA . VAL A 1 140 ? 17.709 -7.845 -0.430 1.00 55.44 140 VAL A CA 1
ATOM 1101 C C . VAL A 1 140 ? 19.069 -8.145 -1.064 1.00 55.44 140 VAL A C 1
ATOM 1103 O O . VAL A 1 140 ? 20.005 -7.353 -0.942 1.00 55.44 140 VAL A O 1
ATOM 1106 N N . ARG A 1 141 ? 19.198 -9.283 -1.761 1.00 52.88 141 ARG A N 1
ATOM 1107 C CA . ARG A 1 141 ? 20.425 -9.614 -2.502 1.00 52.88 141 ARG A CA 1
ATOM 1108 C C . ARG A 1 141 ? 20.667 -8.543 -3.574 1.00 52.88 141 ARG A C 1
ATOM 1110 O O . ARG A 1 141 ? 19.889 -8.410 -4.518 1.00 52.88 141 ARG A O 1
ATOM 1117 N N . ARG A 1 142 ? 21.766 -7.787 -3.441 1.00 48.97 142 ARG A N 1
ATOM 1118 C CA . ARG A 1 142 ? 22.167 -6.695 -4.359 1.00 48.97 142 ARG A CA 1
ATOM 1119 C C . ARG A 1 142 ? 22.259 -7.126 -5.833 1.00 48.97 142 ARG A C 1
ATOM 1121 O O . ARG A 1 142 ? 22.137 -6.285 -6.721 1.00 48.97 142 ARG A O 1
ATOM 1128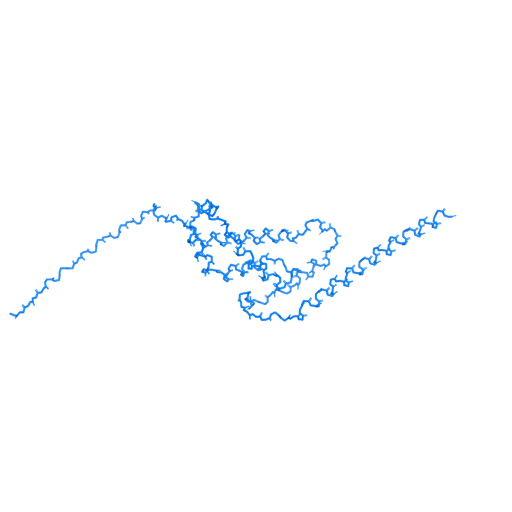 N N . THR A 1 143 ? 22.437 -8.418 -6.101 1.00 48.19 143 THR A N 1
ATOM 1129 C CA . THR A 1 143 ? 22.635 -8.990 -7.441 1.00 48.19 143 THR A CA 1
ATOM 1130 C C . THR A 1 143 ? 21.402 -8.920 -8.350 1.00 48.19 143 THR A C 1
ATOM 1132 O O . THR A 1 143 ? 21.540 -8.971 -9.570 1.00 48.19 143 THR A O 1
ATOM 1135 N N . GLU A 1 144 ? 20.204 -8.719 -7.799 1.00 51.44 144 GLU A N 1
ATOM 1136 C CA . GLU A 1 144 ? 18.968 -8.587 -8.587 1.00 51.44 144 GLU A CA 1
ATOM 1137 C C . GLU A 1 144 ? 18.801 -7.208 -9.252 1.00 51.44 144 GLU A C 1
ATOM 1139 O O . GLU A 1 144 ? 18.207 -7.100 -10.327 1.00 51.44 144 GLU A O 1
ATOM 1144 N N . LEU A 1 145 ? 19.350 -6.143 -8.652 1.00 48.12 145 LEU A N 1
ATOM 1145 C CA . LEU A 1 145 ? 19.219 -4.776 -9.178 1.00 48.12 145 LEU A CA 1
ATOM 1146 C C . LEU A 1 145 ? 20.117 -4.527 -10.398 1.00 48.12 145 LEU A C 1
ATOM 1148 O O . LEU A 1 145 ? 19.715 -3.826 -11.328 1.00 48.12 145 LEU A O 1
ATOM 1152 N N . ALA A 1 146 ? 21.313 -5.122 -10.421 1.00 47.06 146 ALA A N 1
ATOM 1153 C CA . ALA A 1 146 ? 22.284 -4.914 -11.495 1.00 47.06 146 ALA A CA 1
ATOM 1154 C C . ALA A 1 146 ? 21.819 -5.522 -12.833 1.00 47.06 146 ALA A C 1
ATOM 1156 O O . ALA A 1 146 ? 21.930 -4.886 -13.881 1.00 47.06 146 ALA A O 1
ATOM 1157 N N . ARG A 1 147 ? 21.221 -6.721 -12.800 1.00 48.44 147 ARG A N 1
ATOM 1158 C CA . ARG A 1 147 ? 20.821 -7.461 -14.010 1.00 48.44 147 ARG A CA 1
ATOM 1159 C C . ARG A 1 147 ? 19.647 -6.813 -14.755 1.00 48.44 147 ARG A C 1
ATOM 1161 O O . ARG A 1 147 ? 19.607 -6.829 -15.982 1.00 48.44 147 ARG A O 1
ATOM 1168 N N . ARG A 1 148 ? 18.708 -6.200 -14.028 1.00 48.19 148 ARG A N 1
ATOM 1169 C CA . ARG A 1 148 ? 17.511 -5.564 -14.611 1.00 48.19 148 ARG A CA 1
ATOM 1170 C C . ARG A 1 148 ? 17.810 -4.201 -15.238 1.00 48.19 148 ARG A C 1
ATOM 1172 O O . ARG A 1 148 ? 17.303 -3.910 -16.319 1.00 48.19 148 ARG A O 1
ATOM 1179 N N . ASN A 1 149 ? 18.692 -3.412 -14.620 1.00 50.75 149 ASN A N 1
ATOM 1180 C CA . ASN A 1 149 ? 19.112 -2.119 -15.171 1.00 50.75 149 ASN A CA 1
ATOM 1181 C C . ASN A 1 149 ? 19.988 -2.275 -16.424 1.00 50.75 149 ASN A C 1
ATOM 1183 O O . ASN A 1 149 ? 19.915 -1.434 -17.317 1.00 50.75 149 ASN A O 1
ATOM 1187 N N . ALA A 1 150 ? 20.778 -3.351 -16.514 1.00 49.00 150 ALA A N 1
ATOM 1188 C CA . ALA A 1 150 ? 21.559 -3.660 -17.710 1.00 49.00 150 ALA A CA 1
ATOM 1189 C C . ALA A 1 150 ? 20.651 -3.993 -18.905 1.00 49.00 150 ALA A C 1
ATOM 1191 O O . ALA A 1 150 ? 20.794 -3.394 -19.964 1.00 49.00 150 ALA A O 1
ATOM 1192 N N . CYS A 1 151 ? 19.649 -4.857 -18.712 1.00 56.81 151 CYS A N 1
ATOM 1193 C CA . CYS A 1 151 ? 18.737 -5.256 -19.787 1.00 56.81 151 CYS A CA 1
ATOM 1194 C C . CYS A 1 151 ? 17.878 -4.077 -20.290 1.00 56.81 151 CYS A C 1
ATOM 1196 O O . CYS A 1 151 ? 17.724 -3.893 -21.495 1.00 56.81 151 CYS A O 1
ATOM 1198 N N . GLY A 1 152 ? 17.406 -3.211 -19.382 1.00 50.25 152 GLY A N 1
ATOM 1199 C CA . GLY A 1 152 ? 16.678 -1.994 -19.758 1.00 50.25 152 GLY A CA 1
ATOM 1200 C C . GLY A 1 152 ? 17.529 -0.991 -20.545 1.00 50.25 152 GLY A C 1
ATOM 1201 O O . GLY A 1 152 ? 17.049 -0.400 -21.509 1.00 50.25 152 GLY A O 1
ATOM 1202 N N . ARG A 1 153 ? 18.810 -0.837 -20.183 1.00 56.06 153 ARG A N 1
ATOM 1203 C CA . ARG A 1 153 ? 19.746 0.039 -20.905 1.00 56.06 153 ARG A CA 1
ATOM 1204 C C . ARG A 1 153 ? 20.111 -0.516 -22.279 1.00 56.06 153 ARG A C 1
ATOM 1206 O O . ARG A 1 153 ? 20.085 0.242 -23.239 1.00 56.06 153 ARG A O 1
ATOM 1213 N N . THR A 1 154 ? 20.387 -1.815 -22.401 1.00 54.38 154 THR A N 1
ATOM 1214 C CA . THR A 1 154 ? 20.713 -2.442 -23.694 1.00 54.38 154 THR A CA 1
ATOM 1215 C C . THR A 1 154 ? 19.556 -2.331 -24.683 1.00 54.38 154 THR A C 1
ATOM 1217 O O . THR A 1 154 ? 19.773 -1.974 -25.837 1.00 54.38 154 THR A O 1
ATOM 1220 N N . VAL A 1 155 ? 18.320 -2.561 -24.234 1.00 58.81 155 VAL A N 1
ATOM 1221 C CA . VAL A 1 155 ? 17.136 -2.428 -25.095 1.00 58.81 155 VAL A CA 1
ATOM 1222 C C . VAL A 1 155 ? 16.911 -0.973 -25.511 1.00 58.81 155 VAL A C 1
ATOM 1224 O O . VAL A 1 155 ? 16.669 -0.716 -26.687 1.00 58.81 155 VAL A O 1
ATOM 1227 N N . ALA A 1 156 ? 17.051 -0.013 -24.589 1.00 63.12 156 ALA A N 1
ATOM 1228 C CA . ALA A 1 156 ? 16.936 1.407 -24.921 1.00 63.12 156 ALA A CA 1
ATOM 1229 C C . ALA A 1 156 ? 17.991 1.848 -25.950 1.00 63.12 156 ALA A C 1
ATOM 1231 O O . ALA A 1 156 ? 17.662 2.577 -26.885 1.00 63.12 156 ALA A O 1
ATOM 1232 N N . ILE A 1 157 ? 19.234 1.370 -25.817 1.00 67.62 157 ILE A N 1
ATOM 1233 C CA . ILE A 1 157 ? 20.313 1.652 -26.772 1.00 67.62 157 ILE A CA 1
ATOM 1234 C C . ILE A 1 157 ? 19.966 1.081 -28.149 1.00 67.62 157 ILE A C 1
ATOM 1236 O O . ILE A 1 157 ? 20.008 1.823 -29.120 1.00 67.62 157 ILE A O 1
ATOM 1240 N N . LEU A 1 158 ? 19.545 -0.186 -28.240 1.00 73.25 158 LEU A N 1
ATOM 1241 C CA . LEU A 1 158 ? 19.207 -0.812 -29.524 1.00 73.25 158 LEU A CA 1
ATOM 1242 C C . LEU A 1 158 ? 18.052 -0.106 -30.243 1.00 73.25 158 LEU A C 1
ATOM 1244 O O . LEU A 1 158 ? 18.142 0.150 -31.441 1.00 73.25 158 LEU A O 1
ATOM 1248 N N . VAL A 1 159 ? 16.988 0.247 -29.518 1.00 71.06 159 VAL A N 1
ATOM 1249 C CA . VAL A 1 159 ? 15.846 0.976 -30.092 1.00 71.06 159 VAL A CA 1
ATOM 1250 C C . VAL A 1 159 ? 16.270 2.363 -30.569 1.00 71.06 159 VAL A C 1
ATOM 1252 O O . VAL A 1 159 ? 15.943 2.749 -31.689 1.00 71.06 159 VAL A O 1
ATOM 1255 N N . THR A 1 160 ? 17.040 3.091 -29.756 1.00 81.81 160 THR A N 1
ATOM 1256 C CA . THR A 1 160 ? 17.541 4.422 -30.128 1.00 81.81 160 THR A CA 1
ATOM 1257 C C . THR A 1 160 ? 18.459 4.338 -31.346 1.00 81.81 160 THR A C 1
ATOM 1259 O O . THR A 1 160 ? 18.330 5.146 -32.260 1.00 81.81 160 THR A O 1
ATOM 1262 N N . SER A 1 161 ? 19.335 3.331 -31.406 1.00 88.44 161 SER A N 1
ATOM 1263 C CA . SER A 1 161 ? 20.209 3.087 -32.556 1.00 88.44 161 SER A CA 1
ATOM 1264 C C . SER A 1 161 ? 19.421 2.780 -33.829 1.00 88.44 161 SER A C 1
ATOM 1266 O O . SER A 1 161 ? 19.731 3.353 -34.867 1.00 88.44 161 SER A O 1
ATOM 1268 N N . LEU A 1 162 ? 18.384 1.937 -33.767 1.00 89.19 162 LEU A N 1
ATOM 1269 C CA . LEU A 1 162 ? 17.531 1.642 -34.925 1.00 89.19 162 LEU A CA 1
ATOM 1270 C C . LEU A 1 162 ? 16.779 2.881 -35.419 1.00 89.19 162 LEU A C 1
ATOM 1272 O O . LEU A 1 162 ? 16.693 3.110 -36.623 1.00 89.19 162 LEU A O 1
ATOM 1276 N N . LEU A 1 163 ? 16.265 3.698 -34.499 1.00 93.06 163 LEU A N 1
ATOM 1277 C CA . LEU A 1 163 ? 15.528 4.913 -34.837 1.00 93.06 163 LEU A CA 1
ATOM 1278 C C . LEU A 1 163 ? 16.455 5.972 -35.452 1.00 93.06 163 LEU A C 1
ATOM 1280 O O . LEU A 1 163 ? 16.116 6.568 -36.470 1.00 93.06 163 LEU A O 1
ATOM 1284 N N . ALA A 1 164 ? 17.657 6.141 -34.894 1.00 93.38 164 ALA A N 1
ATOM 1285 C CA . ALA A 1 164 ? 18.681 7.021 -35.449 1.00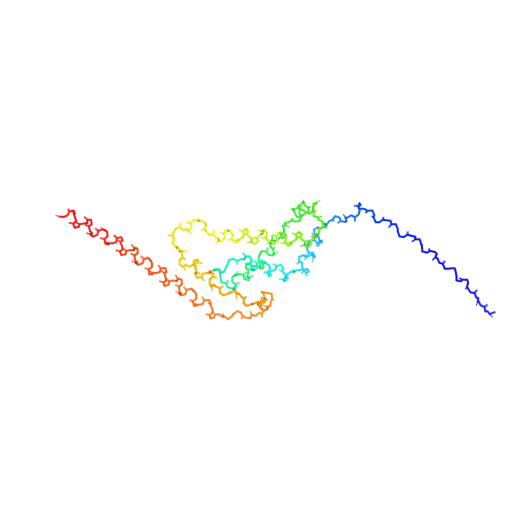 93.38 164 ALA A CA 1
ATOM 1286 C C . ALA A 1 164 ? 19.146 6.564 -36.843 1.00 93.38 164 ALA A C 1
ATOM 1288 O O . ALA A 1 164 ? 19.260 7.391 -37.745 1.00 93.38 164 ALA A O 1
ATOM 1289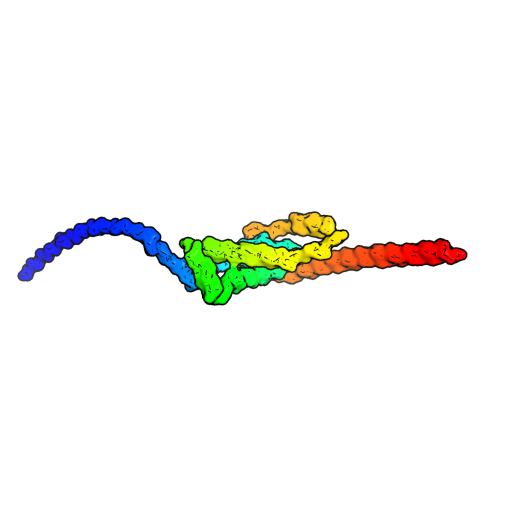 N N . LEU A 1 165 ? 19.361 5.257 -37.041 1.00 95.62 165 LEU A N 1
ATOM 1290 C CA . LEU A 1 165 ? 19.709 4.689 -38.349 1.00 95.62 165 LEU A CA 1
ATOM 1291 C C . LEU A 1 165 ? 18.592 4.890 -39.376 1.00 95.62 165 LEU A C 1
ATOM 1293 O O . LEU A 1 165 ? 18.882 5.219 -40.522 1.00 95.62 165 LEU A O 1
ATOM 1297 N N . GLY A 1 166 ? 17.331 4.742 -38.964 1.00 95.06 166 GLY A N 1
ATOM 1298 C CA . GLY A 1 166 ? 16.176 5.016 -39.817 1.00 95.06 166 GLY A CA 1
ATOM 1299 C C . GLY A 1 166 ? 16.134 6.472 -40.274 1.00 95.06 166 GLY A C 1
ATOM 1300 O O . GLY A 1 166 ? 16.057 6.723 -41.470 1.00 95.06 166 GLY A O 1
ATOM 1301 N N . ILE A 1 167 ? 16.269 7.426 -39.344 1.00 96.12 167 ILE A N 1
ATOM 1302 C CA . ILE A 1 167 ? 16.318 8.861 -39.674 1.00 96.12 167 ILE A CA 1
ATOM 1303 C C . ILE A 1 167 ? 17.468 9.154 -40.642 1.00 96.12 167 ILE A C 1
ATOM 1305 O O . ILE A 1 167 ? 17.268 9.836 -41.644 1.00 96.12 167 ILE A O 1
ATOM 1309 N N . LEU A 1 168 ? 18.660 8.617 -40.369 1.00 94.94 168 LEU A N 1
ATOM 1310 C CA . LEU A 1 168 ? 19.829 8.825 -41.219 1.00 94.94 168 LEU A CA 1
ATOM 1311 C C . LEU A 1 168 ? 19.611 8.273 -42.636 1.00 94.94 168 LEU A C 1
ATOM 1313 O O . LEU A 1 168 ? 19.944 8.947 -43.606 1.00 94.94 168 LEU A O 1
ATOM 1317 N N . ALA A 1 169 ? 19.019 7.083 -42.766 1.00 95.06 169 ALA A N 1
ATOM 1318 C CA . ALA A 1 169 ? 18.700 6.489 -44.061 1.00 95.06 169 ALA A CA 1
ATOM 1319 C C . ALA A 1 169 ? 17.681 7.329 -44.848 1.00 95.06 169 ALA A C 1
ATOM 1321 O O . ALA A 1 169 ? 17.863 7.527 -46.048 1.00 95.06 169 ALA A O 1
ATOM 1322 N N . THR A 1 170 ? 16.654 7.866 -44.179 1.00 95.38 170 THR A N 1
ATOM 1323 C CA . THR A 1 170 ? 15.668 8.756 -44.809 1.00 95.38 170 THR A CA 1
ATOM 1324 C C . THR A 1 170 ? 16.329 10.023 -45.351 1.00 95.38 170 THR A C 1
ATOM 1326 O O . THR A 1 170 ? 16.109 10.372 -46.506 1.00 95.38 170 THR A O 1
ATOM 1329 N N . LEU A 1 171 ? 17.198 10.664 -44.560 1.00 95.88 171 LEU A N 1
ATOM 1330 C CA . LEU A 1 171 ? 17.916 11.872 -44.984 1.00 95.88 171 LEU A CA 1
ATOM 1331 C C . LEU A 1 171 ? 18.845 11.611 -46.179 1.00 95.88 171 LEU A C 1
ATOM 1333 O O . LEU A 1 171 ? 18.946 12.445 -47.075 1.00 95.88 171 LEU A O 1
ATOM 1337 N N . ILE A 1 172 ? 19.509 10.451 -46.216 1.00 94.25 172 ILE A N 1
ATOM 1338 C CA . ILE A 1 172 ? 20.366 10.061 -47.345 1.00 94.25 172 ILE A CA 1
ATOM 1339 C C . ILE A 1 172 ? 19.529 9.820 -48.607 1.00 94.25 172 ILE A C 1
ATOM 1341 O O . ILE A 1 172 ? 19.909 10.276 -49.683 1.00 94.25 172 ILE A O 1
ATOM 1345 N N . ALA A 1 173 ? 18.393 9.127 -48.489 1.00 93.44 173 ALA A N 1
ATOM 1346 C CA . ALA A 1 173 ? 17.507 8.875 -49.624 1.00 93.44 173 ALA A CA 1
ATOM 1347 C C . ALA A 1 173 ? 16.952 10.182 -50.214 1.00 93.44 173 ALA A C 1
ATOM 1349 O O . ALA A 1 173 ? 16.892 10.334 -51.433 1.00 93.44 173 ALA A O 1
ATOM 1350 N N . GLU A 1 174 ? 16.603 11.139 -49.354 1.00 93.69 174 GLU A N 1
ATOM 1351 C CA . GLU A 1 174 ? 16.123 12.458 -49.763 1.00 93.69 174 GLU A CA 1
ATOM 1352 C C . GLU A 1 174 ? 17.221 13.276 -50.459 1.00 93.69 174 GLU A C 1
ATOM 1354 O O . GLU A 1 174 ? 16.971 13.851 -51.515 1.00 93.69 174 GLU A O 1
ATOM 1359 N N . ALA A 1 175 ? 18.460 13.227 -49.953 1.00 91.44 175 ALA A N 1
ATOM 1360 C CA . ALA A 1 175 ? 19.610 13.866 -50.591 1.00 91.44 175 ALA A CA 1
ATOM 1361 C C . ALA A 1 175 ? 19.907 13.296 -51.992 1.00 91.44 175 ALA A C 1
ATOM 1363 O O . ALA A 1 175 ? 20.145 14.062 -52.923 1.00 91.44 175 ALA A O 1
ATOM 1364 N N . VAL A 1 176 ? 19.847 11.969 -52.163 1.00 93.38 176 VAL A N 1
ATOM 1365 C CA . VAL A 1 176 ? 20.063 11.312 -53.467 1.00 93.38 176 VAL A CA 1
ATOM 1366 C C . VAL A 1 176 ? 18.953 11.645 -54.462 1.00 93.38 176 VAL A C 1
ATOM 1368 O O . VAL A 1 176 ? 19.239 11.848 -55.631 1.00 93.38 176 VAL A O 1
ATOM 1371 N N . ASN A 1 177 ? 17.698 11.722 -54.016 1.00 89.62 177 ASN A N 1
ATOM 1372 C CA . ASN A 1 177 ? 16.572 12.044 -54.896 1.00 89.62 177 ASN A CA 1
ATOM 1373 C C . ASN A 1 177 ? 16.520 13.536 -55.288 1.00 89.62 177 ASN A C 1
ATOM 1375 O O . ASN A 1 177 ? 15.799 13.907 -56.210 1.00 89.62 177 ASN A O 1
ATOM 1379 N N . SER A 1 178 ? 17.249 14.388 -54.559 1.00 85.94 178 SER A N 1
ATOM 1380 C CA . SER A 1 178 ? 17.390 15.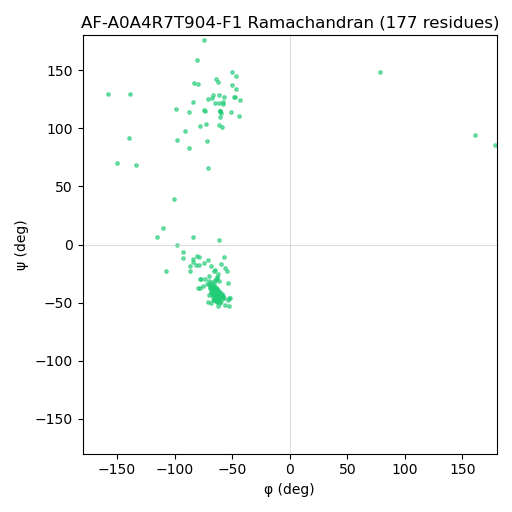824 -54.835 1.00 85.94 178 SER A CA 1
ATOM 1381 C C . SER A 1 178 ? 18.601 16.192 -55.704 1.00 85.94 178 SER A C 1
ATOM 1383 O O . SER A 1 178 ? 18.744 17.363 -56.058 1.00 85.94 178 SER A O 1
ATOM 1385 N N . ALA A 1 179 ? 19.464 15.219 -56.015 1.00 77.06 179 ALA A N 1
ATOM 1386 C CA . ALA A 1 179 ? 20.671 15.361 -56.831 1.00 77.06 179 ALA A CA 1
ATOM 1387 C C . ALA A 1 179 ? 20.448 14.812 -58.247 1.00 77.06 179 ALA A C 1
ATOM 1389 O O . ALA A 1 179 ? 21.003 15.417 -59.191 1.00 77.06 179 ALA A O 1
#

Secondary structure (DSSP, 8-state):
-------------------TT---PPPHHHHHHHHHHTHHHHHHHHHHHS-GGG-HHHHHHHHHHHHHTTS--HHHHHHHHTT-S-HHHHHHHHHHHHHHHHHHHHS-TT--SS-HHHHHHHHTS----TT--TTS-----THHHHHHHHHHHHHHHHHHHHHHHHHHHHHHHHHHHT-